Protein AF-R7UPY4-F1 (afdb_monomer_lite)

pLDDT: mean 70.17, std 27.28, range [25.83, 98.38]

Foldseek 3Di:
DDDDDDDDPPPPPPVVVVVVVVPPPDDDDDDDDDDDDDDDDDDDDDDDDDDPPPVVVVPPPDDDPPPVVVVVVVVVVVVVVVVVVPDDDPDDPDPDDAPPVQWDDLDPDTDGNVFWDAAQSAIEGEDTPADPVQWDHLHRYIDGNVFWDAANSAIDGEDDDSVQWDDLHRDIDRNVQWDFAQSAIEGADPDDPVQWDHLHRYIDGVVQWDHDPSDIDGDDDDD

Structure (mmCIF, N/CA/C/O backbone):
data_AF-R7UPY4-F1
#
_entry.id   AF-R7UPY4-F1
#
loop_
_atom_site.group_PDB
_atom_site.id
_atom_site.type_symbol
_atom_site.label_atom_id
_atom_site.label_alt_id
_atom_site.label_comp_id
_atom_site.label_asym_id
_atom_site.label_entity_id
_atom_site.label_seq_id
_atom_site.pdbx_PDB_ins_code
_atom_site.Cartn_x
_atom_site.Cartn_y
_atom_site.Cartn_z
_atom_site.occupancy
_atom_site.B_iso_or_equiv
_atom_site.auth_seq_id
_atom_site.auth_comp_id
_atom_site.auth_asym_id
_atom_site.auth_atom_id
_atom_site.pdbx_PDB_model_num
ATOM 1 N N . MET A 1 1 ? -2.048 45.864 16.738 1.00 41.75 1 MET A N 1
ATOM 2 C CA . MET A 1 1 ? -1.209 44.668 16.488 1.00 41.75 1 MET A CA 1
ATOM 3 C C . MET A 1 1 ? -1.300 43.821 17.747 1.00 41.75 1 MET A C 1
ATOM 5 O O . MET A 1 1 ? -1.126 44.411 18.807 1.00 41.75 1 MET A O 1
ATOM 9 N N . PRO A 1 2 ? -1.686 42.538 17.677 1.00 34.38 2 PRO A N 1
ATOM 10 C CA . PRO A 1 2 ? -1.018 41.520 16.867 1.00 34.38 2 PRO A CA 1
ATOM 11 C C . PRO A 1 2 ? -1.980 40.670 16.010 1.00 34.38 2 PRO A C 1
ATOM 13 O O . PRO A 1 2 ? -3.147 41.009 15.854 1.00 34.38 2 PRO A O 1
ATOM 16 N N . MET A 1 3 ? -1.395 39.653 15.379 1.00 29.92 3 MET A N 1
ATOM 17 C CA . MET A 1 3 ? -1.850 38.873 14.229 1.00 29.92 3 MET A CA 1
ATOM 18 C C . MET A 1 3 ? -2.808 37.729 14.589 1.00 29.92 3 MET A C 1
ATOM 20 O O . MET A 1 3 ? -2.577 37.049 15.588 1.00 29.92 3 MET A O 1
ATOM 24 N N . ASP A 1 4 ? -3.786 37.463 13.718 1.00 31.05 4 ASP A N 1
ATOM 25 C CA . ASP A 1 4 ? -4.642 36.273 13.775 1.00 31.05 4 ASP A CA 1
ATOM 26 C C . ASP A 1 4 ? -4.222 35.228 12.732 1.00 31.05 4 ASP A C 1
ATOM 28 O O . ASP A 1 4 ? -3.876 35.549 11.592 1.00 31.05 4 ASP A O 1
ATOM 32 N N . LYS A 1 5 ? -4.193 33.970 13.177 1.00 33.25 5 LYS A N 1
ATOM 33 C CA . LYS A 1 5 ? -3.676 32.798 12.462 1.00 33.25 5 LYS A CA 1
ATOM 34 C C . LYS A 1 5 ? -4.749 32.221 11.533 1.00 33.25 5 LYS A C 1
ATOM 36 O O . LYS A 1 5 ? -5.890 32.042 11.946 1.00 33.25 5 LYS A O 1
ATOM 41 N N . GLY A 1 6 ? -4.360 31.900 10.299 1.00 29.59 6 GLY A N 1
ATOM 42 C CA . GLY A 1 6 ? -5.206 31.205 9.329 1.00 29.59 6 GLY A CA 1
ATOM 43 C C . GLY A 1 6 ? -5.512 29.766 9.750 1.00 29.59 6 GLY A C 1
ATOM 44 O O . GLY A 1 6 ? -4.639 29.065 10.261 1.00 29.59 6 GLY A O 1
ATOM 45 N N . VAL A 1 7 ? -6.760 29.352 9.530 1.00 33.84 7 VAL A N 1
ATOM 46 C CA . VAL A 1 7 ? -7.229 27.965 9.632 1.00 33.84 7 VAL A CA 1
ATOM 47 C C . VAL A 1 7 ? -7.092 27.335 8.244 1.00 33.84 7 VAL A C 1
ATOM 49 O O . VAL A 1 7 ? -7.560 27.895 7.254 1.00 33.84 7 VAL A O 1
ATOM 52 N N . ASP A 1 8 ? -6.383 26.213 8.189 1.00 30.14 8 ASP A N 1
ATOM 53 C CA . ASP A 1 8 ? -6.041 25.446 6.990 1.00 30.14 8 ASP A CA 1
ATOM 54 C C . ASP A 1 8 ? -7.257 24.617 6.529 1.00 30.14 8 ASP A C 1
ATOM 56 O O . ASP A 1 8 ? -7.859 23.901 7.326 1.00 30.14 8 ASP A O 1
ATOM 60 N N . VAL A 1 9 ? -7.658 24.751 5.260 1.00 35.81 9 VAL A N 1
ATOM 61 C CA . VAL A 1 9 ? -8.918 24.212 4.693 1.00 35.81 9 VAL A CA 1
ATOM 62 C C . VAL A 1 9 ? -8.673 22.963 3.834 1.00 35.81 9 VAL A C 1
ATOM 64 O O . VAL A 1 9 ? -9.383 22.703 2.863 1.00 35.81 9 VAL A O 1
ATOM 67 N N . THR A 1 10 ? -7.626 22.197 4.139 1.00 40.12 10 THR A N 1
ATOM 68 C CA . THR A 1 10 ? -7.154 21.093 3.285 1.00 40.12 10 THR A CA 1
ATOM 69 C C . THR A 1 10 ? -7.641 19.697 3.701 1.00 40.12 10 THR A C 1
ATOM 71 O O . THR A 1 10 ? -7.413 18.742 2.961 1.00 40.12 10 THR A O 1
ATOM 74 N N . GLU A 1 11 ? -8.387 19.557 4.806 1.00 39.59 11 GLU A N 1
ATOM 75 C CA . GLU A 1 11 ? -8.840 18.243 5.309 1.00 39.59 11 GLU A CA 1
ATOM 76 C C . GLU A 1 11 ? -10.248 17.791 4.860 1.00 39.59 11 GLU A C 1
ATOM 78 O O . GLU A 1 11 ? -10.513 16.591 4.845 1.00 39.59 11 GLU A O 1
ATOM 83 N N . GLU A 1 12 ? -11.143 18.676 4.404 1.00 37.25 12 GLU A N 1
ATOM 84 C CA . GLU A 1 12 ? -12.520 18.276 4.022 1.00 37.25 12 GLU A CA 1
ATOM 85 C C . GLU A 1 12 ? -12.690 17.860 2.543 1.00 37.25 12 GLU A C 1
ATOM 87 O O . GLU A 1 12 ? -13.726 17.317 2.155 1.00 37.25 12 GLU A O 1
ATOM 92 N N . LEU A 1 13 ? -11.669 18.047 1.699 1.00 33.25 13 LEU A N 1
ATOM 93 C CA . LEU A 1 13 ? -11.735 17.723 0.263 1.00 33.25 13 LEU A CA 1
ATOM 94 C C . LEU A 1 13 ? -11.326 16.279 -0.082 1.00 33.25 13 LEU A C 1
ATOM 96 O O . LEU A 1 13 ? -11.621 15.808 -1.180 1.00 33.25 13 LEU A O 1
ATOM 100 N N . ILE A 1 14 ? -10.699 15.546 0.845 1.00 38.72 14 ILE A N 1
ATOM 101 C CA . ILE A 1 14 ? -10.192 14.186 0.582 1.00 38.72 14 ILE A CA 1
ATOM 102 C C . ILE A 1 14 ? -11.311 13.129 0.662 1.00 38.72 14 ILE A C 1
ATOM 104 O O . ILE A 1 14 ? -11.254 12.125 -0.044 1.00 38.72 14 ILE A O 1
ATOM 108 N N . GLN A 1 15 ? -12.393 13.370 1.410 1.00 39.50 15 GLN A N 1
ATOM 109 C CA . GLN A 1 15 ? -13.486 12.392 1.555 1.00 39.50 15 GLN A CA 1
ATOM 110 C C . GLN A 1 15 ? -14.434 12.287 0.345 1.00 39.50 15 GLN A C 1
ATOM 112 O O . GLN A 1 15 ? -15.145 11.291 0.216 1.00 39.50 15 GLN A O 1
ATOM 117 N N . TRP A 1 16 ? -14.444 13.259 -0.574 1.00 35.03 16 TRP A N 1
ATOM 118 C CA . TRP A 1 16 ? -15.349 13.236 -1.736 1.00 35.03 16 TRP A CA 1
ATOM 119 C C . TRP A 1 16 ? -14.804 12.464 -2.947 1.00 35.03 16 TRP A C 1
ATOM 121 O O . TRP A 1 16 ? -15.586 12.030 -3.796 1.00 35.03 16 TRP A O 1
ATOM 131 N N . HIS A 1 17 ? -13.491 12.237 -3.029 1.00 38.25 17 HIS A N 1
ATOM 132 C CA . HIS A 1 17 ? -12.896 11.489 -4.143 1.00 38.25 17 HIS A CA 1
ATOM 133 C C . HIS A 1 17 ? -13.159 9.971 -4.063 1.00 38.25 17 HIS A C 1
ATOM 135 O O . HIS A 1 17 ? -13.294 9.324 -5.104 1.00 38.25 17 HIS A O 1
ATOM 141 N N . ASP A 1 18 ? -13.338 9.412 -2.861 1.00 39.91 18 ASP A N 1
ATOM 142 C CA . ASP A 1 18 ? -13.550 7.968 -2.666 1.00 39.91 18 ASP A CA 1
ATOM 143 C C . ASP A 1 18 ? -14.976 7.489 -3.003 1.00 39.91 18 ASP A C 1
ATOM 145 O O . ASP A 1 18 ? -15.170 6.328 -3.371 1.00 39.91 18 ASP A O 1
ATOM 149 N N . LEU A 1 19 ? -15.982 8.373 -2.970 1.00 39.41 19 LEU A N 1
ATOM 150 C CA . LEU A 1 19 ? -17.364 8.019 -3.337 1.00 39.41 19 LEU A CA 1
ATOM 151 C C . LEU A 1 19 ? -17.606 8.008 -4.854 1.00 39.41 19 LEU A C 1
ATOM 153 O O . LEU A 1 19 ? -18.477 7.284 -5.336 1.00 39.41 19 LEU A O 1
ATOM 157 N N . LEU A 1 20 ? -16.824 8.764 -5.630 1.00 39.19 20 LEU A N 1
ATOM 158 C CA . LEU A 1 20 ? -16.955 8.788 -7.090 1.00 39.19 20 LEU A CA 1
ATOM 159 C C . LEU A 1 20 ? -16.230 7.611 -7.760 1.00 39.19 20 LEU A C 1
ATOM 161 O O . LEU A 1 20 ? -16.701 7.113 -8.786 1.00 39.19 20 LEU A O 1
ATOM 165 N N . PHE A 1 21 ? -15.150 7.097 -7.162 1.00 33.81 21 PHE A N 1
ATOM 166 C CA . PHE A 1 21 ? -14.354 6.013 -7.751 1.00 33.81 21 PHE A CA 1
ATOM 167 C C . PHE A 1 21 ? -14.967 4.608 -7.581 1.00 33.81 21 PHE A C 1
ATOM 169 O O . PHE A 1 21 ? -14.657 3.709 -8.360 1.00 33.81 21 PHE A O 1
ATOM 176 N N . GLN A 1 22 ? -15.898 4.411 -6.639 1.00 37.06 22 GLN A N 1
ATOM 177 C CA . GLN A 1 22 ? -16.628 3.139 -6.483 1.00 37.06 22 GLN A CA 1
ATOM 178 C C . GLN A 1 22 ? -17.843 2.989 -7.419 1.00 37.06 22 GLN A C 1
ATOM 180 O O . GLN A 1 22 ? -18.435 1.915 -7.485 1.00 37.06 22 GLN A O 1
ATOM 185 N N . SER A 1 23 ? -18.209 4.027 -8.180 1.00 35.97 23 SER A N 1
ATOM 186 C CA . SER A 1 23 ? -19.368 3.981 -9.088 1.00 35.97 23 SER A CA 1
ATOM 187 C C . SER A 1 23 ? -19.059 3.461 -10.503 1.00 35.97 23 SER A C 1
ATOM 189 O O . SER A 1 23 ? -19.983 3.177 -11.262 1.00 35.97 23 SER A O 1
ATOM 191 N N . GLN A 1 24 ? -17.784 3.285 -10.875 1.00 35.31 24 GLN A N 1
ATOM 192 C CA . GLN A 1 24 ? -17.392 2.936 -12.254 1.00 35.31 24 GLN A CA 1
ATOM 193 C C . GLN A 1 24 ? -17.119 1.441 -12.504 1.00 35.31 24 GLN A C 1
ATOM 195 O O . GLN A 1 24 ? -16.633 1.070 -13.569 1.00 35.31 24 GLN A O 1
ATOM 200 N N . SER A 1 25 ? -17.482 0.554 -11.575 1.00 35.47 25 SER A N 1
ATOM 201 C CA . SER A 1 25 ? -17.349 -0.904 -11.737 1.00 35.47 25 SER A CA 1
ATOM 202 C C . SER A 1 25 ? -18.686 -1.653 -11.856 1.00 35.47 25 SER A C 1
ATOM 204 O O . SER A 1 25 ? -18.749 -2.852 -11.592 1.00 35.47 25 SER A O 1
ATOM 206 N N . MET A 1 26 ? -19.755 -0.996 -12.325 1.00 30.64 26 MET A N 1
ATOM 207 C CA . MET A 1 26 ? -20.980 -1.686 -12.755 1.00 30.64 26 MET A CA 1
ATOM 208 C C . MET A 1 26 ? -21.027 -1.785 -14.283 1.00 30.64 26 MET A C 1
ATOM 210 O O . MET A 1 26 ? -21.373 -0.843 -14.990 1.00 30.64 26 MET A O 1
ATOM 214 N N . GLN A 1 27 ? -20.662 -2.964 -14.788 1.00 33.03 27 GLN A N 1
ATOM 215 C CA . GLN A 1 27 ? -20.889 -3.364 -16.173 1.00 33.03 27 GLN A CA 1
ATOM 216 C C . GLN A 1 27 ? -22.399 -3.373 -16.455 1.00 33.03 27 GLN A C 1
ATOM 218 O O . GLN A 1 27 ? -23.170 -4.066 -15.787 1.00 33.03 27 GLN A O 1
ATOM 223 N N . VAL A 1 28 ? -22.814 -2.597 -17.455 1.00 32.59 28 VAL A N 1
ATOM 224 C CA . VAL A 1 28 ? -24.177 -2.582 -17.990 1.00 32.59 28 VAL A CA 1
ATOM 225 C C . VAL A 1 28 ? -24.430 -3.921 -18.680 1.00 32.59 28 VAL A C 1
ATOM 227 O O . VAL A 1 28 ? -23.934 -4.164 -19.777 1.00 32.59 28 VAL A O 1
ATOM 230 N N . SER A 1 29 ? -25.216 -4.789 -18.043 1.00 31.92 29 SER A N 1
ATOM 231 C CA . SER A 1 29 ? -25.882 -5.890 -18.739 1.00 31.92 29 SER A CA 1
ATOM 232 C C . SER A 1 29 ? -27.353 -5.536 -18.946 1.00 31.92 29 SER A C 1
ATOM 234 O O . SER A 1 29 ? -28.031 -4.996 -18.074 1.00 31.92 29 SER A O 1
ATOM 236 N N . SER A 1 30 ? -27.788 -5.767 -20.178 1.00 34.91 30 SER A N 1
ATOM 237 C CA . SER A 1 30 ? -29.105 -5.489 -20.738 1.00 34.91 30 SER A CA 1
ATOM 238 C C . SER A 1 30 ? -30.266 -5.911 -19.826 1.00 34.91 30 SER A C 1
ATOM 240 O O . SER A 1 30 ? -30.453 -7.095 -19.567 1.00 34.91 30 SER A O 1
ATOM 242 N N . GLY A 1 31 ? -31.102 -4.931 -19.467 1.00 42.56 31 GLY A N 1
ATOM 243 C CA . GLY A 1 31 ? -32.531 -5.093 -19.196 1.00 42.56 31 GLY A CA 1
ATOM 244 C C . GLY A 1 31 ? -32.917 -5.957 -17.995 1.00 42.56 31 GLY A C 1
ATOM 245 O O . GLY A 1 31 ? -33.211 -7.129 -18.169 1.00 42.56 31 GLY A O 1
ATOM 246 N N . ASN A 1 32 ? -33.041 -5.351 -16.807 1.00 34.00 32 ASN A N 1
ATOM 247 C CA . ASN A 1 32 ? -34.097 -5.668 -15.832 1.00 34.00 32 ASN A CA 1
ATOM 248 C C . ASN A 1 32 ? -34.130 -4.637 -14.686 1.00 34.00 32 ASN A C 1
ATOM 250 O O . ASN A 1 32 ? -33.095 -4.197 -14.193 1.00 34.00 32 ASN A O 1
ATOM 254 N N . LYS A 1 33 ? -35.343 -4.228 -14.287 1.00 36.44 33 LYS A N 1
ATOM 255 C CA . LYS A 1 33 ? -35.623 -3.271 -13.199 1.00 36.44 33 LYS A CA 1
ATOM 256 C C . LYS A 1 33 ? -34.985 -3.735 -11.886 1.00 36.44 33 LYS A C 1
ATOM 258 O O . LYS A 1 33 ? -35.321 -4.813 -11.405 1.00 36.44 33 LYS A O 1
ATOM 263 N N . ILE A 1 34 ? -34.167 -2.890 -11.260 1.00 32.44 34 ILE A N 1
ATOM 264 C CA . ILE A 1 34 ? 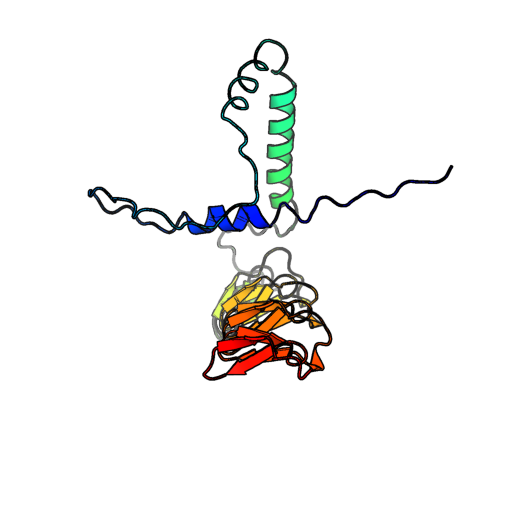-33.684 -3.122 -9.894 1.00 32.44 34 ILE A CA 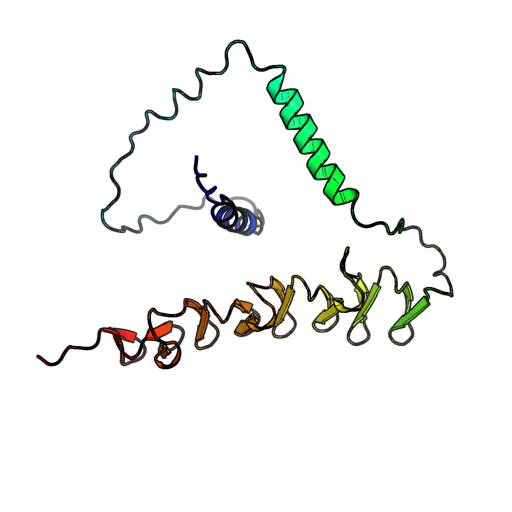1
ATOM 265 C C . ILE A 1 34 ? -34.585 -2.345 -8.929 1.00 32.44 34 ILE A C 1
ATOM 267 O O . ILE A 1 34 ? -34.624 -1.116 -8.934 1.00 32.44 34 ILE A O 1
ATOM 271 N N . GLN A 1 35 ? -35.354 -3.086 -8.132 1.00 30.06 35 GLN A N 1
ATOM 272 C CA . GLN A 1 35 ? -36.042 -2.578 -6.947 1.00 30.06 35 GLN A CA 1
ATOM 273 C C . GLN A 1 35 ? -35.021 -2.307 -5.836 1.00 30.06 35 GLN A C 1
ATOM 275 O O . GLN A 1 35 ? -34.196 -3.163 -5.526 1.00 30.06 35 GLN A O 1
ATOM 280 N N . PHE A 1 36 ? -35.126 -1.145 -5.195 1.00 32.31 36 PHE A N 1
ATOM 281 C CA . PHE A 1 36 ? -34.374 -0.821 -3.984 1.00 32.31 36 PHE A CA 1
ATOM 282 C C . PHE A 1 36 ? -35.049 -1.455 -2.751 1.00 32.31 36 PHE A C 1
ATOM 284 O O . PHE A 1 36 ? -36.260 -1.274 -2.577 1.00 32.31 36 PHE A O 1
ATOM 291 N N . PRO A 1 37 ? -34.323 -2.168 -1.869 1.00 32.34 37 PRO A N 1
ATOM 292 C CA . PRO A 1 37 ? -34.863 -2.562 -0.575 1.00 32.34 37 PRO A CA 1
ATOM 293 C C . PRO A 1 37 ? -34.991 -1.355 0.367 1.00 32.34 37 PRO A C 1
ATOM 295 O O . PRO A 1 37 ? -34.186 -0.425 0.369 1.00 32.34 37 PRO A O 1
ATOM 298 N N . LYS A 1 38 ? -36.067 -1.389 1.155 1.00 34.97 38 LYS A N 1
ATOM 299 C CA . LYS A 1 38 ? -36.520 -0.356 2.087 1.00 34.97 38 LYS A CA 1
ATOM 300 C C . LYS A 1 38 ? -35.597 -0.229 3.308 1.00 34.97 38 LYS A C 1
ATOM 302 O O . LYS A 1 38 ? -35.247 -1.232 3.912 1.00 34.97 38 LYS A O 1
ATOM 307 N N . ALA A 1 39 ? -35.357 1.029 3.684 1.00 30.75 39 ALA A N 1
ATOM 308 C CA . ALA A 1 39 ? -35.139 1.566 5.031 1.00 30.75 39 ALA A CA 1
ATOM 309 C C . ALA A 1 39 ? -34.099 0.882 5.946 1.00 30.75 39 ALA A C 1
ATOM 311 O O . ALA A 1 39 ? -34.375 -0.132 6.579 1.00 30.75 39 ALA A O 1
ATOM 312 N N . PHE A 1 40 ? -32.968 1.566 6.155 1.00 25.83 40 PHE A N 1
ATOM 313 C CA . PHE A 1 40 ? -32.199 1.470 7.396 1.00 25.83 40 PHE A CA 1
ATOM 314 C C . PHE A 1 40 ? -32.454 2.744 8.212 1.00 25.83 40 PHE A C 1
ATOM 316 O O . PHE A 1 40 ? -32.090 3.849 7.812 1.00 25.83 40 PHE A O 1
ATOM 323 N N . THR A 1 41 ? -33.171 2.595 9.321 1.00 27.59 41 THR A N 1
ATOM 324 C CA . THR A 1 41 ? -33.465 3.646 10.300 1.00 27.59 41 THR A CA 1
ATOM 325 C C . THR A 1 41 ? -32.288 3.828 11.254 1.00 27.59 41 THR A C 1
ATOM 327 O O . THR A 1 41 ? -31.951 2.898 11.981 1.00 27.59 41 THR A O 1
ATOM 330 N N . VAL A 1 42 ? -31.729 5.040 11.327 1.00 28.06 42 VAL A N 1
ATOM 331 C CA . VAL A 1 42 ? -30.920 5.505 12.466 1.00 28.06 42 VAL A CA 1
ATOM 332 C C . VAL A 1 42 ? -31.564 6.765 13.041 1.00 28.06 42 VAL A C 1
ATOM 334 O O . VAL A 1 42 ? -31.949 7.689 12.327 1.00 28.06 42 VAL A O 1
ATOM 337 N N . SER A 1 43 ? -31.743 6.733 14.358 1.00 26.11 43 SER A N 1
ATOM 338 C CA . SER A 1 43 ? -32.539 7.653 15.159 1.00 26.11 43 SER A CA 1
ATOM 339 C C . SER A 1 43 ? -31.830 8.985 15.427 1.00 26.11 43 SER A C 1
ATOM 341 O O . SER A 1 43 ? -30.784 9.034 16.064 1.00 26.11 43 SER A O 1
ATOM 343 N N . HIS A 1 44 ? -32.491 10.057 14.981 1.00 27.55 44 HIS A N 1
ATOM 344 C CA . HIS A 1 44 ? -32.631 11.385 15.588 1.00 27.55 44 HIS A CA 1
ATOM 345 C C . HIS A 1 44 ? -31.426 12.020 16.300 1.00 27.55 44 HIS A C 1
ATOM 347 O O . HIS A 1 44 ? -31.347 11.986 17.529 1.00 27.55 44 HIS A O 1
ATOM 353 N N . ARG A 1 45 ? -30.633 12.806 15.551 1.00 31.19 45 ARG A N 1
ATOM 354 C CA . ARG A 1 45 ? -30.235 14.157 16.005 1.00 31.19 45 ARG A CA 1
ATOM 355 C C . ARG A 1 45 ? -29.662 15.092 14.922 1.00 31.19 45 ARG A C 1
ATOM 357 O O . ARG A 1 45 ? -28.669 15.745 15.169 1.00 31.19 45 ARG A O 1
ATOM 364 N N . TYR A 1 46 ? -30.314 15.260 13.771 1.00 28.53 46 TYR A N 1
ATOM 365 C CA . TYR A 1 46 ? -30.156 16.495 12.982 1.00 28.53 46 TYR A CA 1
ATOM 366 C C . TYR A 1 46 ? -31.519 16.924 12.432 1.00 28.53 46 TYR A C 1
ATOM 368 O O . TYR A 1 46 ? -32.275 16.122 11.887 1.00 28.53 46 TYR A O 1
ATOM 376 N N . LYS A 1 47 ? -31.886 18.175 12.722 1.00 30.08 47 LYS A N 1
ATOM 377 C CA . LYS A 1 47 ? -33.169 18.786 12.365 1.00 30.08 47 LYS A CA 1
ATOM 378 C C . LYS A 1 47 ? -33.262 18.963 10.844 1.00 30.08 47 LYS A C 1
ATOM 380 O O . LYS A 1 47 ? -32.276 19.302 10.201 1.00 30.08 47 LYS A O 1
ATOM 385 N N . ARG A 1 48 ? -34.476 18.742 10.328 1.00 30.61 48 ARG A N 1
ATOM 386 C CA . ARG A 1 48 ? -34.983 19.097 8.993 1.00 30.61 48 ARG A CA 1
ATOM 387 C C . ARG A 1 48 ? -34.382 20.410 8.476 1.00 30.61 48 ARG A C 1
ATOM 389 O O . ARG A 1 48 ? -34.500 21.426 9.154 1.00 30.61 48 ARG A O 1
ATOM 396 N N . ILE A 1 49 ? -33.823 20.381 7.271 1.00 31.84 49 ILE A N 1
ATOM 397 C CA . ILE A 1 49 ? -33.759 21.559 6.405 1.00 31.84 49 ILE A CA 1
ATOM 398 C C . ILE A 1 49 ? -34.694 21.243 5.242 1.00 31.84 49 ILE A C 1
ATOM 400 O O . ILE A 1 49 ? -34.461 20.307 4.477 1.00 31.84 49 ILE A O 1
ATOM 404 N N . ASP A 1 50 ? -35.813 21.959 5.226 1.00 31.41 50 ASP A N 1
ATOM 405 C CA . ASP A 1 50 ? -36.888 21.841 4.254 1.00 31.41 50 ASP A CA 1
ATOM 406 C C . ASP A 1 50 ? -36.458 22.392 2.878 1.00 31.41 50 ASP A C 1
ATOM 408 O O . ASP A 1 50 ? -35.511 23.170 2.748 1.00 31.41 50 ASP A O 1
ATOM 412 N N . ALA A 1 51 ? -37.151 21.936 1.835 1.00 34.03 51 ALA A N 1
ATOM 413 C CA . ALA A 1 51 ? -36.827 22.054 0.413 1.00 34.03 51 ALA A CA 1
ATOM 414 C C . ALA A 1 51 ? -36.937 23.473 -0.203 1.00 34.03 51 ALA A C 1
ATOM 416 O O . ALA A 1 51 ? -37.374 23.621 -1.342 1.00 34.03 51 ALA A O 1
ATOM 417 N N . GLU A 1 52 ? -36.503 24.519 0.501 1.00 38.00 52 GLU A N 1
ATOM 418 C CA . GLU A 1 52 ? -36.511 25.909 0.006 1.00 38.00 52 GLU A CA 1
ATOM 419 C C . GLU A 1 52 ? -35.131 26.436 -0.430 1.00 38.00 52 GLU A C 1
ATOM 421 O O . GLU A 1 52 ? -35.019 27.550 -0.935 1.00 38.00 52 GLU A O 1
ATOM 426 N N . MET A 1 53 ? -34.071 25.625 -0.350 1.00 35.88 53 MET A N 1
ATOM 427 C CA . MET A 1 53 ? -32.721 26.011 -0.801 1.00 35.88 53 MET A CA 1
ATOM 428 C C . MET A 1 53 ? -32.407 25.652 -2.266 1.00 35.88 53 MET A C 1
ATOM 430 O O . MET A 1 53 ? -31.249 25.684 -2.668 1.00 35.88 53 MET A O 1
ATOM 434 N N . ILE A 1 54 ? -33.421 25.313 -3.072 1.00 40.78 54 ILE A N 1
ATOM 435 C CA . ILE A 1 54 ? -33.254 24.972 -4.501 1.00 40.78 54 ILE A CA 1
ATOM 436 C C . ILE A 1 54 ? -33.823 26.064 -5.431 1.00 40.78 54 ILE A C 1
ATOM 438 O O . ILE A 1 54 ? -33.415 26.148 -6.586 1.00 40.78 54 ILE A O 1
ATOM 442 N N . SER A 1 55 ? -34.683 26.978 -4.956 1.00 35.66 55 SER A N 1
ATOM 443 C CA . SER A 1 55 ? -35.202 28.061 -5.816 1.00 35.66 55 SER A CA 1
ATOM 444 C C . SER A 1 55 ? -34.333 29.327 -5.823 1.00 35.66 55 SER A C 1
ATOM 446 O O . SER A 1 55 ? -34.299 30.027 -6.833 1.00 35.66 55 SER A O 1
ATOM 448 N N . ASN A 1 56 ? -33.549 29.596 -4.771 1.00 38.41 56 ASN A N 1
ATOM 449 C CA . ASN A 1 56 ? -32.689 30.790 -4.719 1.00 38.41 56 ASN A CA 1
ATOM 450 C C . ASN A 1 56 ? -31.347 30.644 -5.458 1.00 38.41 56 ASN A C 1
ATOM 452 O O . ASN A 1 56 ? -30.674 31.642 -5.701 1.00 38.41 56 ASN A O 1
ATOM 456 N N . SER A 1 57 ? -30.989 29.436 -5.898 1.00 35.25 57 SER A N 1
ATOM 457 C CA . SER A 1 57 ? -29.839 29.203 -6.787 1.00 35.25 57 SER A CA 1
ATOM 458 C C . SER A 1 57 ? -30.170 29.447 -8.267 1.00 35.25 57 SER A C 1
ATOM 460 O O . SER A 1 57 ? -29.259 29.587 -9.078 1.00 35.25 57 SER A O 1
ATOM 462 N N . ILE A 1 58 ? -31.459 29.517 -8.631 1.00 43.56 58 ILE A N 1
ATOM 463 C CA . ILE A 1 58 ? -31.912 29.684 -10.026 1.00 43.56 58 ILE A CA 1
ATOM 464 C C . ILE A 1 58 ? -32.123 31.172 -10.381 1.00 43.56 58 ILE A C 1
ATOM 466 O O . ILE A 1 58 ? -32.143 31.536 -11.553 1.00 43.56 58 ILE A O 1
ATOM 470 N N . SER A 1 59 ? -32.162 32.071 -9.394 1.00 35.56 59 SER A N 1
ATOM 471 C CA . SER A 1 59 ? -32.406 33.509 -9.614 1.00 35.56 59 SER A CA 1
ATOM 472 C C . SER A 1 59 ? -31.136 34.355 -9.780 1.00 35.56 59 SER A C 1
ATOM 474 O O . SER A 1 59 ? -31.219 35.479 -10.266 1.00 35.56 59 SER A O 1
ATOM 476 N N . TYR A 1 60 ? -29.952 33.831 -9.436 1.00 35.22 60 TYR A N 1
ATOM 477 C CA . TYR A 1 60 ? -28.666 34.535 -9.609 1.00 35.22 60 TYR A CA 1
ATOM 478 C C . TYR A 1 60 ? -28.001 34.224 -10.963 1.00 35.22 60 TYR A C 1
ATOM 480 O O . TYR A 1 60 ? -26.783 34.186 -11.113 1.00 35.22 60 TYR A O 1
ATOM 488 N N . THR A 1 61 ? -28.812 33.963 -11.986 1.00 38.47 61 THR A N 1
ATOM 489 C CA . THR A 1 61 ? -28.378 33.931 -13.388 1.00 38.47 61 THR A CA 1
ATOM 490 C C . THR A 1 61 ? -29.274 34.841 -14.211 1.00 38.47 61 THR A C 1
ATOM 492 O O . THR A 1 61 ? -30.006 34.419 -15.100 1.00 38.47 61 THR A O 1
ATOM 495 N N . ARG A 1 62 ? -29.194 36.146 -13.950 1.00 45.19 62 ARG A N 1
ATOM 496 C CA . ARG A 1 62 ? -29.560 37.122 -14.973 1.00 45.19 62 ARG A CA 1
ATOM 497 C C . ARG A 1 62 ? -28.702 38.372 -14.834 1.00 45.19 62 ARG A C 1
ATOM 499 O O . ARG A 1 62 ? -28.833 39.104 -13.869 1.00 45.19 62 ARG A O 1
ATOM 506 N N . GLN A 1 63 ? -27.849 38.559 -15.844 1.00 42.12 63 GLN A N 1
ATOM 507 C CA . GLN A 1 63 ? -27.034 39.748 -16.121 1.00 42.12 63 GLN A CA 1
ATOM 508 C C . GLN A 1 63 ? -25.917 40.048 -15.116 1.00 42.12 63 GLN A C 1
ATOM 510 O O . GLN A 1 63 ? -26.071 40.947 -14.313 1.00 42.12 63 GLN A O 1
ATOM 515 N N . GLU A 1 64 ? -24.799 39.309 -15.213 1.00 48.12 64 GLU A N 1
ATOM 516 C CA . GLU A 1 64 ? -23.403 39.799 -15.055 1.00 48.12 64 GLU A CA 1
ATOM 517 C C . GLU A 1 64 ? -22.415 38.621 -14.893 1.00 48.12 64 GLU A C 1
ATOM 519 O O . GLU A 1 64 ? -21.717 38.516 -13.899 1.00 48.12 64 GLU A O 1
ATOM 524 N N . ASN A 1 65 ? -22.359 37.655 -15.825 1.00 48.66 65 ASN A N 1
ATOM 525 C CA . ASN A 1 65 ? -21.513 36.458 -15.626 1.00 48.66 65 ASN A CA 1
ATOM 526 C C . ASN A 1 65 ? -20.895 35.871 -16.911 1.00 48.66 65 ASN A C 1
ATOM 528 O O . ASN A 1 65 ? -20.634 34.677 -16.983 1.00 48.66 65 ASN A O 1
ATOM 532 N N . MET A 1 66 ? -20.613 36.688 -17.931 1.00 50.34 66 MET A N 1
ATOM 533 C CA . MET A 1 66 ? -19.837 36.220 -19.098 1.00 50.34 66 MET A CA 1
ATOM 534 C C . MET A 1 66 ? -18.313 36.326 -18.909 1.00 50.34 66 MET A C 1
ATOM 536 O O . MET A 1 66 ? -17.583 35.609 -19.582 1.00 50.34 66 MET A O 1
ATOM 540 N N . SER A 1 67 ? -17.824 37.157 -17.980 1.00 51.69 67 SER A N 1
ATOM 541 C CA . SER A 1 67 ? -16.379 37.419 -17.805 1.00 51.69 67 SER A CA 1
ATOM 542 C C . SER A 1 67 ? -15.713 36.545 -16.732 1.00 51.69 67 SER A C 1
ATOM 544 O O . SER A 1 67 ? -14.517 36.255 -16.795 1.00 51.69 67 SER A O 1
ATOM 546 N N . ILE A 1 68 ? -16.481 36.103 -15.733 1.00 54.06 68 ILE A N 1
ATOM 547 C CA . ILE A 1 68 ? -15.972 35.289 -14.617 1.00 54.06 68 ILE A CA 1
ATOM 548 C C . ILE A 1 68 ? -15.868 33.815 -15.040 1.00 54.06 68 ILE A C 1
ATOM 550 O O . ILE A 1 68 ? -14.870 33.157 -14.753 1.00 54.06 68 ILE A O 1
ATOM 554 N N . ILE A 1 69 ? -16.836 33.318 -15.817 1.00 54.75 69 ILE A N 1
ATOM 555 C CA . ILE A 1 69 ? -16.861 31.929 -16.303 1.00 54.75 69 ILE A CA 1
ATOM 556 C C . ILE A 1 69 ? -15.698 31.653 -17.273 1.00 54.75 69 ILE A C 1
ATOM 558 O O . ILE A 1 69 ? -15.056 30.608 -17.176 1.00 54.75 69 ILE A O 1
ATOM 562 N N . THR A 1 70 ? -15.344 32.603 -18.148 1.00 52.25 70 THR A N 1
ATOM 563 C CA . THR A 1 70 ? -14.173 32.474 -19.038 1.00 52.25 70 THR A CA 1
ATOM 564 C C . THR A 1 70 ? -12.850 32.474 -18.272 1.00 52.25 70 THR A C 1
ATOM 566 O O . THR A 1 70 ? -11.906 31.805 -18.683 1.00 52.25 70 THR A O 1
ATOM 569 N N . SER A 1 71 ? -12.788 33.171 -17.135 1.00 54.94 71 SER A N 1
ATOM 570 C CA . SER A 1 71 ? -11.596 33.249 -16.281 1.00 54.94 71 SER A CA 1
ATOM 571 C C . SER A 1 71 ? -11.389 31.967 -15.467 1.00 54.94 71 SER A C 1
ATOM 573 O O . SER A 1 71 ? -10.272 31.467 -15.373 1.00 54.94 71 SER A O 1
ATOM 575 N N . ILE A 1 72 ? -12.468 31.375 -14.942 1.00 57.66 72 ILE A N 1
ATOM 576 C CA . ILE A 1 72 ? -12.417 30.101 -14.205 1.00 57.66 72 ILE A CA 1
ATOM 577 C C . ILE A 1 72 ? -12.084 28.936 -15.148 1.00 57.66 72 ILE A C 1
ATOM 579 O O . ILE A 1 72 ? -11.268 28.083 -14.801 1.00 57.66 72 ILE A O 1
ATOM 583 N N . LEU A 1 73 ? -12.635 28.925 -16.369 1.00 52.78 73 LEU A N 1
ATOM 584 C CA . LEU A 1 73 ? -12.268 27.937 -17.390 1.00 52.78 73 LEU A CA 1
ATOM 585 C C . LEU A 1 73 ? -10.808 28.098 -17.846 1.00 52.78 73 LEU A C 1
ATOM 587 O O . LEU A 1 73 ? -10.126 27.095 -18.033 1.00 52.78 73 LEU A O 1
ATOM 591 N N . ALA A 1 74 ? -10.288 29.327 -17.950 1.00 50.62 74 ALA A N 1
ATOM 592 C CA . ALA A 1 74 ? -8.877 29.570 -18.265 1.00 50.62 74 ALA A CA 1
ATOM 593 C C . ALA A 1 74 ? -7.925 29.085 -17.154 1.00 50.62 74 ALA A C 1
ATOM 595 O O . ALA A 1 74 ? -6.874 28.518 -17.452 1.00 50.62 74 ALA A O 1
ATOM 596 N N . ILE A 1 75 ? -8.305 29.236 -15.880 1.00 54.78 75 ILE A N 1
ATOM 597 C CA . ILE A 1 75 ? -7.539 28.706 -14.740 1.00 54.78 75 ILE A CA 1
ATOM 598 C C . ILE A 1 75 ? -7.625 27.172 -14.694 1.00 54.78 75 ILE A C 1
ATOM 600 O O . ILE A 1 75 ? -6.608 26.518 -14.486 1.00 54.78 75 ILE A O 1
ATOM 604 N N . GLY A 1 76 ? -8.789 26.575 -14.971 1.00 49.78 76 GLY A N 1
ATOM 605 C CA . GLY A 1 76 ? -8.945 25.115 -15.063 1.00 49.78 76 GLY A CA 1
ATOM 606 C C . GLY A 1 76 ? -8.116 24.479 -16.188 1.00 49.78 76 GLY A C 1
ATOM 607 O O . GLY A 1 76 ? -7.548 23.403 -16.009 1.00 49.78 76 GLY A O 1
ATOM 608 N N . VAL A 1 77 ? -7.970 25.177 -17.320 1.00 48.53 77 VAL A N 1
ATOM 609 C CA . VAL A 1 77 ? -7.084 24.774 -18.427 1.00 48.53 77 VAL A CA 1
ATOM 610 C C . VAL A 1 77 ? -5.601 24.943 -18.059 1.00 48.53 77 VAL A C 1
ATOM 612 O O . VAL A 1 77 ? -4.782 24.118 -18.458 1.00 48.53 77 VAL A O 1
ATOM 615 N N . LEU A 1 78 ? -5.245 25.947 -17.248 1.00 42.53 78 LEU A N 1
ATOM 616 C CA . LEU A 1 78 ? -3.885 26.119 -16.723 1.00 42.53 78 LEU A CA 1
ATOM 617 C C . LEU A 1 78 ? -3.507 25.035 -15.703 1.00 42.53 78 LEU A C 1
ATOM 619 O O . LEU A 1 78 ? -2.385 24.541 -15.767 1.00 42.53 78 LEU A O 1
ATOM 623 N N . VAL A 1 79 ? -4.425 24.619 -14.820 1.00 48.50 79 VAL A N 1
ATOM 624 C CA . VAL A 1 79 ? -4.172 23.561 -13.818 1.00 48.50 79 VAL A CA 1
ATOM 625 C C . VAL A 1 79 ? -3.943 22.196 -14.488 1.00 48.50 79 VAL A C 1
ATOM 627 O O . VAL A 1 79 ? -2.983 21.506 -14.158 1.00 48.50 79 VAL A O 1
ATOM 630 N N . ALA A 1 80 ? -4.719 21.846 -15.520 1.00 43.25 80 ALA A N 1
ATOM 631 C CA . ALA A 1 80 ? -4.478 20.626 -16.302 1.00 43.25 80 ALA A CA 1
ATOM 632 C C . ALA A 1 80 ? -3.176 20.678 -17.140 1.00 43.25 80 ALA A C 1
ATOM 634 O O . ALA A 1 80 ? -2.572 19.642 -17.435 1.00 43.25 80 ALA A O 1
ATOM 635 N N . ALA A 1 81 ? -2.720 21.879 -17.516 1.00 43.41 81 ALA A N 1
ATOM 636 C CA . ALA A 1 81 ? -1.469 22.073 -18.246 1.00 43.41 81 ALA A CA 1
ATOM 637 C C . ALA A 1 81 ? -0.224 22.010 -17.340 1.00 43.41 81 ALA A C 1
ATOM 639 O O . ALA A 1 81 ? 0.817 21.533 -17.794 1.00 43.41 81 ALA A O 1
ATOM 640 N N . VAL A 1 82 ? -0.305 22.431 -16.070 1.00 45.19 82 VAL A N 1
ATOM 641 C CA . VAL A 1 82 ? 0.848 22.370 -15.146 1.00 45.19 82 VAL A CA 1
ATOM 642 C C . VAL A 1 82 ? 1.155 20.956 -14.651 1.00 45.19 82 VAL A C 1
ATOM 644 O O . VAL A 1 82 ? 2.333 20.635 -14.503 1.00 45.19 82 VAL A O 1
ATOM 647 N N . ASP A 1 83 ? 0.163 20.067 -14.545 1.00 45.22 83 ASP A N 1
ATOM 648 C CA . ASP A 1 83 ? 0.416 18.641 -14.257 1.00 45.22 83 ASP A CA 1
ATOM 649 C C . ASP A 1 83 ? 1.094 17.909 -15.431 1.00 45.22 83 ASP A C 1
ATOM 651 O O . ASP A 1 83 ? 1.773 16.898 -15.248 1.00 45.22 83 ASP A O 1
ATOM 655 N N . SER A 1 84 ? 0.964 18.446 -16.648 1.00 47.72 84 SER A N 1
ATOM 656 C CA . SER A 1 84 ? 1.646 17.936 -17.846 1.00 47.72 84 SER A CA 1
ATOM 657 C C . SER A 1 84 ? 3.033 18.561 -18.068 1.00 47.72 84 SER A C 1
ATOM 659 O O . SER A 1 84 ? 3.822 18.024 -18.846 1.00 47.72 84 SER A O 1
ATOM 661 N N . ALA A 1 85 ? 3.347 19.678 -17.400 1.00 49.97 85 ALA A N 1
ATOM 662 C CA . ALA A 1 85 ? 4.579 20.447 -17.602 1.00 49.97 85 ALA A CA 1
ATOM 663 C C . ALA A 1 85 ? 5.685 20.145 -16.577 1.00 49.97 85 ALA A C 1
ATOM 665 O O . ALA A 1 85 ? 6.849 20.472 -16.811 1.00 49.97 85 ALA A O 1
ATOM 666 N N . VAL A 1 86 ? 5.369 19.497 -15.455 1.00 57.03 86 VAL A N 1
ATOM 667 C CA . VAL A 1 86 ? 6.355 19.181 -14.416 1.00 57.03 86 VAL A CA 1
ATOM 668 C C . VAL A 1 86 ? 6.653 17.694 -14.447 1.00 57.03 86 VAL A C 1
ATOM 670 O O . VAL A 1 86 ? 6.034 16.907 -13.748 1.00 57.03 86 VAL A O 1
ATOM 673 N N . CYS A 1 87 ? 7.574 17.334 -15.340 1.00 52.47 87 CYS A N 1
ATOM 674 C CA . CYS A 1 87 ? 8.637 16.341 -15.164 1.00 52.47 87 CYS A CA 1
ATOM 675 C C . CYS A 1 87 ? 9.287 16.131 -16.525 1.00 52.47 87 CYS A C 1
ATOM 677 O O . CYS A 1 87 ? 8.923 15.223 -17.272 1.00 52.47 87 CYS A O 1
ATOM 679 N N . SER A 1 88 ? 10.238 17.004 -16.861 1.00 48.16 88 SER A N 1
ATOM 680 C CA . SER A 1 88 ? 11.035 16.903 -18.082 1.00 48.16 88 SER A CA 1
ATOM 681 C C . SER A 1 88 ? 11.795 15.580 -18.134 1.00 48.16 88 SER A C 1
ATOM 683 O O . SER A 1 88 ? 12.949 15.478 -17.733 1.00 48.16 88 SER A O 1
ATOM 685 N N . SER A 1 89 ? 11.162 14.574 -18.721 1.00 54.53 89 SER A N 1
ATOM 686 C CA . SER A 1 89 ? 11.842 13.723 -19.678 1.00 54.53 89 SER A CA 1
ATOM 687 C C . SER A 1 89 ? 11.077 13.878 -20.984 1.00 54.53 89 SER A C 1
ATOM 689 O O . SER A 1 89 ? 9.912 13.502 -21.094 1.00 54.53 89 SER A O 1
ATOM 691 N N . ASN A 1 90 ? 11.722 14.491 -21.974 1.00 49.75 90 ASN A N 1
ATOM 692 C CA . ASN A 1 90 ? 11.289 14.410 -23.362 1.00 49.75 90 ASN A CA 1
ATOM 693 C C . ASN A 1 90 ? 11.454 12.951 -23.813 1.00 49.75 90 ASN A C 1
ATOM 695 O O . ASN A 1 90 ? 12.420 12.603 -24.485 1.00 49.75 90 ASN A O 1
ATOM 699 N N . GLY A 1 91 ? 10.550 12.082 -23.372 1.00 50.91 91 GLY A N 1
ATOM 700 C CA . GLY A 1 91 ? 10.454 10.690 -23.778 1.00 50.91 91 GLY A CA 1
ATOM 701 C C . GLY A 1 91 ? 9.230 10.525 -24.659 1.00 50.91 91 GLY A C 1
ATOM 702 O O . GLY A 1 91 ? 8.239 9.932 -24.242 1.00 50.91 91 GLY A O 1
ATOM 703 N N . SER A 1 92 ? 9.256 11.103 -25.861 1.00 49.53 92 SER A N 1
ATOM 704 C CA . SER A 1 92 ? 8.278 10.748 -26.883 1.00 49.53 92 SER A CA 1
ATOM 705 C C . SER A 1 92 ? 8.425 9.257 -27.180 1.00 49.53 92 SER A C 1
ATOM 707 O O . SER A 1 92 ? 9.513 8.785 -27.514 1.00 49.53 92 SER A O 1
ATOM 709 N N . ALA A 1 93 ? 7.329 8.512 -27.029 1.00 49.81 93 ALA A N 1
ATOM 710 C CA . ALA A 1 93 ? 7.217 7.107 -27.401 1.00 49.81 93 ALA A CA 1
ATOM 711 C C . ALA A 1 93 ? 7.297 6.960 -28.932 1.00 49.81 93 ALA A C 1
ATOM 713 O O . ALA A 1 93 ? 6.319 6.700 -29.621 1.00 49.81 93 ALA A O 1
ATOM 714 N N . SER A 1 94 ? 8.488 7.181 -29.470 1.00 47.56 94 SER A N 1
ATOM 715 C CA . SER A 1 94 ? 8.945 6.659 -30.748 1.00 47.56 94 SER A CA 1
ATOM 716 C C . SER A 1 94 ? 9.889 5.513 -30.413 1.00 47.56 94 SER A C 1
ATOM 718 O O . SER A 1 94 ? 10.730 5.693 -29.533 1.00 47.56 94 SER A O 1
ATOM 720 N N . VAL A 1 95 ? 9.760 4.363 -31.079 1.00 54.19 95 VAL A N 1
ATOM 721 C CA . VAL A 1 95 ? 10.711 3.244 -30.973 1.00 54.19 95 VAL A CA 1
ATOM 722 C C . VAL A 1 95 ? 12.059 3.724 -31.518 1.00 54.19 95 VAL A C 1
ATOM 724 O O . VAL A 1 95 ? 12.383 3.545 -32.686 1.00 54.19 95 VAL A O 1
ATOM 727 N N . LYS A 1 96 ? 12.804 4.448 -30.688 1.00 63.34 96 LYS A N 1
ATOM 728 C CA . LYS A 1 96 ? 14.192 4.815 -30.918 1.00 63.34 96 LYS A CA 1
ATOM 729 C C . LYS A 1 96 ? 15.034 3.753 -30.242 1.00 63.34 96 LYS A C 1
ATOM 731 O O . LYS A 1 96 ? 14.709 3.287 -29.152 1.00 63.34 96 LYS A O 1
ATOM 736 N N . GLU A 1 97 ? 16.098 3.362 -30.921 1.00 80.25 97 GLU A N 1
ATOM 737 C CA . GLU A 1 97 ? 17.144 2.532 -30.350 1.00 80.25 97 GLU A CA 1
ATOM 738 C C . GLU A 1 97 ? 17.557 3.114 -28.985 1.00 80.25 97 GLU A C 1
ATOM 740 O O . GLU A 1 97 ? 17.799 4.317 -28.870 1.00 80.25 97 GLU A O 1
ATOM 745 N N . ILE A 1 98 ? 17.547 2.289 -27.932 1.00 86.19 98 ILE A N 1
ATOM 746 C CA . ILE A 1 98 ? 17.846 2.743 -26.564 1.00 86.19 98 ILE A CA 1
ATOM 747 C C . ILE A 1 98 ? 19.265 3.312 -26.564 1.00 86.19 98 ILE A C 1
ATOM 749 O O . ILE A 1 98 ? 20.182 2.592 -26.945 1.00 86.19 98 ILE A O 1
ATOM 753 N N . ASP A 1 99 ? 19.474 4.552 -26.125 1.00 91.38 99 ASP A N 1
ATOM 754 C CA . ASP A 1 99 ? 20.818 5.129 -25.997 1.00 91.38 99 ASP A CA 1
ATOM 755 C C . ASP A 1 99 ? 21.707 4.211 -25.137 1.00 91.38 99 ASP A C 1
ATOM 757 O O . ASP A 1 99 ? 21.338 3.835 -24.021 1.00 91.38 99 ASP A O 1
ATOM 761 N N . SER A 1 100 ? 22.888 3.847 -25.644 1.00 89.19 100 SER A N 1
ATOM 762 C CA . SER A 1 100 ? 23.851 2.985 -24.952 1.00 89.19 100 SER A CA 1
ATOM 763 C C . SER A 1 100 ? 24.211 3.492 -23.550 1.00 89.19 100 SER A C 1
ATOM 765 O O . SER A 1 100 ? 24.465 2.673 -22.670 1.00 89.19 100 SER A O 1
ATOM 767 N N . ALA A 1 101 ? 24.178 4.809 -23.308 1.00 92.25 101 ALA A N 1
ATOM 768 C CA . ALA A 1 101 ? 24.417 5.384 -21.980 1.00 92.25 101 ALA A CA 1
ATOM 769 C C . ALA A 1 101 ? 23.254 5.151 -20.991 1.00 92.25 101 ALA A C 1
ATOM 771 O O . ALA A 1 101 ? 23.446 5.142 -19.771 1.00 92.25 101 ALA A O 1
ATOM 772 N N . LYS A 1 102 ? 22.037 4.952 -21.506 1.00 91.69 102 LYS A N 1
ATOM 773 C CA . LYS A 1 102 ? 20.805 4.733 -20.728 1.00 91.69 102 LYS A CA 1
ATOM 774 C C . LYS A 1 102 ? 20.401 3.269 -20.644 1.00 91.69 102 LYS A C 1
ATOM 776 O O . LYS A 1 102 ? 19.619 2.893 -19.768 1.00 91.69 102 LYS A O 1
ATOM 781 N N . ARG A 1 103 ? 20.947 2.440 -21.531 1.00 94.56 103 ARG A N 1
ATOM 782 C CA . ARG A 1 103 ? 20.635 1.021 -21.631 1.00 94.56 103 ARG A CA 1
ATOM 783 C C . ARG A 1 103 ? 21.021 0.275 -20.355 1.00 94.56 103 ARG A C 1
ATOM 785 O O . ARG A 1 103 ? 22.171 0.285 -19.913 1.00 94.56 103 ARG A O 1
ATOM 792 N N . LYS A 1 104 ? 20.041 -0.410 -19.782 1.00 95.06 104 LYS A N 1
ATOM 793 C CA . LYS A 1 104 ? 20.190 -1.407 -18.720 1.00 95.06 104 LYS A CA 1
ATOM 794 C C . LYS A 1 104 ? 19.525 -2.702 -19.163 1.00 95.06 104 LYS A C 1
ATOM 796 O O . LYS A 1 104 ? 18.886 -2.740 -20.209 1.00 95.06 104 LYS A O 1
ATOM 801 N N . TYR A 1 105 ? 19.715 -3.759 -18.386 1.00 95.50 105 TYR A N 1
ATOM 802 C CA . TYR A 1 105 ? 19.186 -5.078 -18.703 1.00 95.50 105 TYR A CA 1
ATOM 803 C C . TYR A 1 105 ? 18.416 -5.642 -17.518 1.00 95.50 105 TYR A C 1
ATOM 805 O O . TYR A 1 105 ? 18.834 -5.501 -16.369 1.00 95.50 105 TYR A O 1
ATOM 813 N N . CYS A 1 106 ? 17.280 -6.258 -17.818 1.00 96.25 106 CYS A N 1
ATOM 814 C CA . CYS A 1 106 ? 16.467 -7.021 -16.889 1.00 96.25 106 CYS A CA 1
ATOM 815 C C . CYS A 1 106 ? 16.449 -8.466 -17.391 1.00 96.25 106 CYS A C 1
ATOM 817 O O . CYS A 1 106 ? 15.708 -8.799 -18.316 1.00 96.25 106 CYS A O 1
ATOM 819 N N . GLY A 1 107 ? 17.358 -9.292 -16.871 1.00 93.88 107 GLY A N 1
ATOM 820 C CA . GLY A 1 107 ? 17.701 -10.553 -17.530 1.00 93.88 107 GLY A CA 1
ATOM 821 C C . GLY A 1 107 ? 18.291 -10.285 -18.917 1.00 93.88 107 GLY A C 1
ATOM 822 O O . GLY A 1 107 ? 19.251 -9.528 -19.042 1.00 93.88 107 GLY A O 1
ATOM 823 N N . GLU A 1 108 ? 17.688 -10.861 -19.954 1.00 94.31 108 GLU A N 1
ATOM 824 C CA . GLU A 1 108 ? 18.113 -10.696 -21.354 1.00 94.31 108 GLU A CA 1
ATOM 825 C C . GLU A 1 108 ? 17.451 -9.492 -22.052 1.00 94.31 108 GLU A C 1
ATOM 827 O O . GLU A 1 108 ? 17.781 -9.163 -23.190 1.00 94.31 108 GLU A O 1
ATOM 832 N N . VAL A 1 109 ? 16.527 -8.799 -21.377 1.00 93.94 109 VAL A N 1
ATOM 833 C CA . VAL A 1 109 ? 15.760 -7.694 -21.966 1.00 93.94 109 VAL A CA 1
ATOM 834 C C . VAL A 1 109 ? 16.455 -6.361 -21.706 1.00 93.94 109 VAL A C 1
ATOM 836 O O . VAL A 1 109 ? 16.565 -5.923 -20.559 1.00 93.94 109 VAL A O 1
ATOM 839 N N . ALA A 1 110 ? 16.892 -5.688 -22.772 1.00 94.94 110 ALA A N 1
ATOM 840 C CA . ALA A 1 110 ? 17.373 -4.311 -22.703 1.00 94.94 110 ALA A CA 1
ATOM 841 C C . ALA A 1 110 ? 16.218 -3.334 -22.413 1.00 94.94 110 ALA A C 1
ATOM 843 O O . ALA A 1 110 ? 15.153 -3.431 -23.020 1.00 94.94 110 ALA A O 1
ATOM 844 N N . TYR A 1 111 ? 16.440 -2.357 -21.535 1.00 92.88 111 TYR A N 1
ATOM 845 C CA . TYR A 1 111 ? 15.490 -1.282 -21.242 1.00 92.88 111 TYR A CA 1
ATOM 846 C C . TYR A 1 111 ? 16.202 0.060 -21.021 1.00 92.88 111 TYR A C 1
ATOM 848 O O . TYR A 1 111 ? 17.393 0.107 -20.703 1.00 92.88 111 TYR A O 1
ATOM 856 N N . ASP A 1 112 ? 15.472 1.162 -21.195 1.00 92.31 112 ASP A N 1
ATOM 857 C CA . ASP A 1 112 ? 15.953 2.514 -20.893 1.00 92.31 112 ASP A CA 1
ATOM 858 C C . ASP A 1 112 ? 15.710 2.838 -19.408 1.00 92.31 112 ASP A C 1
ATOM 860 O O . ASP A 1 112 ? 14.566 2.882 -18.945 1.00 92.31 112 ASP A O 1
ATOM 864 N N . LYS A 1 113 ? 16.791 3.068 -18.653 1.00 90.00 113 LYS A N 1
ATOM 865 C CA . LYS A 1 113 ? 16.743 3.344 -17.205 1.00 90.00 113 LYS A CA 1
ATOM 866 C C . LYS A 1 113 ? 16.031 4.648 -16.827 1.00 90.00 113 LYS A C 1
ATOM 868 O O . LYS A 1 113 ? 15.688 4.848 -15.661 1.00 90.00 113 LYS A O 1
ATOM 873 N N . ASP A 1 114 ? 15.851 5.561 -17.778 1.00 87.12 114 ASP A N 1
ATOM 874 C CA . ASP A 1 114 ? 15.224 6.854 -17.520 1.00 87.12 114 ASP A CA 1
ATOM 875 C C . ASP A 1 114 ? 13.689 6.746 -17.537 1.00 87.12 114 ASP A C 1
ATOM 877 O O . ASP A 1 114 ? 13.016 7.578 -16.933 1.00 87.12 114 ASP A O 1
ATOM 881 N N . ILE A 1 115 ? 13.125 5.704 -18.164 1.00 88.12 115 ILE A N 1
ATOM 882 C CA . ILE A 1 115 ? 11.667 5.502 -18.282 1.00 88.12 115 ILE A CA 1
ATOM 883 C C . ILE A 1 115 ? 11.180 4.141 -17.773 1.00 88.12 115 ILE A C 1
ATOM 885 O O . ILE A 1 115 ? 9.974 3.901 -17.692 1.00 88.12 115 ILE A O 1
ATOM 889 N N . SER A 1 116 ? 12.081 3.223 -17.434 1.00 92.25 116 SER A N 1
ATOM 890 C CA . SER A 1 116 ? 11.738 1.881 -16.960 1.00 92.25 116 SER A CA 1
ATOM 891 C C . SER A 1 116 ? 12.660 1.419 -15.832 1.00 92.25 116 SER A C 1
ATOM 893 O O . SER A 1 116 ? 13.762 1.934 -15.649 1.00 92.25 116 SER A O 1
ATOM 895 N N . VAL A 1 117 ? 12.190 0.441 -15.063 1.00 92.81 117 VAL A N 1
ATOM 896 C CA . VAL A 1 117 ? 12.884 -0.184 -13.934 1.00 92.81 117 VAL A CA 1
ATOM 897 C C . VAL A 1 117 ? 12.721 -1.701 -14.014 1.00 92.81 117 VAL A C 1
ATOM 899 O O . VAL A 1 117 ? 11.674 -2.197 -14.420 1.00 92.81 117 VAL A O 1
ATOM 902 N N . CYS A 1 118 ? 13.754 -2.451 -13.636 1.00 95.06 118 CYS A N 1
ATOM 903 C CA . CYS A 1 118 ? 13.677 -3.905 -13.532 1.00 95.06 118 CYS A CA 1
ATOM 904 C C . CYS A 1 118 ? 13.236 -4.306 -12.122 1.00 95.06 118 CYS A C 1
ATOM 906 O O . CYS A 1 118 ? 13.927 -3.999 -11.150 1.00 95.06 118 CYS A O 1
ATOM 908 N N . CYS A 1 119 ? 12.121 -5.021 -12.015 1.00 96.00 119 CYS A N 1
ATOM 909 C CA . CYS A 1 119 ? 11.588 -5.533 -10.760 1.00 96.00 119 CYS A CA 1
ATOM 910 C C . CYS A 1 119 ? 11.349 -7.037 -10.887 1.00 96.00 119 CYS A C 1
ATOM 912 O O . CYS A 1 119 ? 10.572 -7.480 -11.728 1.00 96.00 119 CYS A O 1
ATOM 914 N N . ASN A 1 120 ? 12.033 -7.834 -10.062 1.00 94.88 120 ASN A N 1
ATOM 915 C CA . ASN A 1 120 ? 11.923 -9.298 -10.049 1.00 94.88 120 ASN A CA 1
ATOM 916 C C . ASN A 1 120 ? 11.999 -9.948 -11.448 1.00 94.88 120 ASN A C 1
ATOM 918 O O . ASN A 1 120 ? 11.229 -10.850 -11.764 1.00 94.88 120 ASN A O 1
ATOM 922 N N . GLY A 1 121 ? 12.916 -9.471 -12.295 1.00 94.06 121 GLY A N 1
ATOM 923 C CA . GLY A 1 121 ? 13.118 -9.999 -13.650 1.00 94.06 121 GLY A CA 1
ATOM 924 C C . GLY A 1 121 ? 12.116 -9.506 -14.699 1.00 94.06 121 GLY A C 1
ATOM 925 O O . GLY A 1 121 ? 12.238 -9.880 -15.860 1.00 94.06 121 GLY A O 1
ATOM 926 N N . ALA A 1 122 ? 11.169 -8.641 -14.329 1.00 95.62 122 ALA A N 1
ATOM 927 C CA . ALA A 1 122 ? 10.253 -7.987 -15.254 1.00 95.62 122 ALA A CA 1
ATOM 928 C C . ALA A 1 122 ? 10.603 -6.503 -15.422 1.00 95.62 122 ALA A C 1
ATOM 930 O O . ALA A 1 122 ? 10.879 -5.795 -14.450 1.00 95.62 122 ALA A O 1
ATOM 931 N N . VAL A 1 123 ? 10.558 -6.015 -16.662 1.00 95.31 123 VAL A N 1
ATOM 932 C CA . VAL A 1 123 ? 10.655 -4.581 -16.947 1.00 95.31 123 VAL A CA 1
ATOM 933 C C . VAL A 1 123 ? 9.305 -3.937 -16.637 1.00 95.31 123 VAL A C 1
ATOM 935 O O . VAL A 1 123 ? 8.287 -4.297 -17.222 1.00 95.31 123 VAL A O 1
ATOM 938 N N . SER A 1 124 ? 9.310 -2.975 -15.721 1.00 94.56 124 SER A N 1
ATOM 939 C CA . SER A 1 124 ? 8.162 -2.154 -15.350 1.00 94.56 124 SER A CA 1
ATOM 940 C C . SER A 1 124 ? 8.410 -0.707 -15.750 1.00 94.56 124 SER A C 1
ATOM 942 O O . SER A 1 124 ? 9.537 -0.215 -15.685 1.00 94.56 124 SER A O 1
ATOM 944 N N . SER A 1 125 ? 7.347 0.016 -16.090 1.00 90.81 125 SER A N 1
ATOM 945 C CA . SER A 1 125 ? 7.417 1.466 -16.263 1.00 90.81 125 SER A CA 1
ATOM 946 C C . SER A 1 125 ? 7.935 2.128 -14.990 1.00 90.81 125 SER A C 1
ATOM 948 O O . SER A 1 125 ? 7.552 1.751 -13.877 1.00 90.81 125 SER A O 1
ATOM 950 N N . ARG A 1 126 ? 8.803 3.124 -15.154 1.00 88.31 126 ARG A N 1
ATOM 951 C CA . ARG A 1 126 ? 9.288 3.934 -14.043 1.00 88.31 126 ARG A CA 1
ATOM 952 C C . ARG A 1 126 ? 8.156 4.861 -13.581 1.00 88.31 126 ARG A C 1
ATOM 954 O O . ARG A 1 126 ? 7.543 5.528 -14.420 1.00 88.31 126 ARG A O 1
ATOM 961 N N . PRO A 1 127 ? 7.872 4.938 -12.271 1.00 81.75 127 PRO A N 1
ATOM 962 C CA . PRO A 1 127 ? 6.961 5.937 -11.734 1.00 81.75 127 PRO A CA 1
ATOM 963 C C . PRO A 1 127 ? 7.425 7.340 -12.138 1.00 81.75 127 PRO A C 1
ATOM 965 O O . PRO A 1 127 ? 8.599 7.693 -11.986 1.00 81.75 127 PRO A O 1
ATOM 968 N N . ARG A 1 128 ? 6.515 8.122 -12.726 1.00 77.81 128 ARG A N 1
ATOM 969 C CA . ARG A 1 128 ? 6.831 9.484 -13.168 1.00 77.81 128 ARG A CA 1
ATOM 970 C C . ARG A 1 128 ? 7.187 10.337 -11.959 1.00 77.81 128 ARG A C 1
ATOM 972 O O . ARG A 1 128 ? 6.599 10.165 -10.897 1.00 77.81 128 ARG A O 1
ATOM 979 N N . CYS A 1 129 ? 8.102 11.283 -12.154 1.00 76.56 129 CYS A N 1
ATOM 980 C CA . CYS A 1 129 ? 8.470 12.259 -11.126 1.00 76.56 129 CYS A CA 1
ATOM 981 C C . CYS A 1 129 ? 9.094 11.663 -9.860 1.00 76.56 129 CYS A C 1
ATOM 983 O O . CYS A 1 129 ? 9.070 12.288 -8.805 1.00 76.56 129 CYS A O 1
ATOM 985 N N . THR A 1 130 ? 9.679 10.471 -9.965 1.00 80.75 130 THR A N 1
ATOM 986 C CA . THR A 1 130 ? 10.284 9.779 -8.830 1.00 80.75 130 THR A CA 1
ATOM 987 C C . THR A 1 130 ? 11.803 9.762 -8.958 1.00 80.75 130 THR A C 1
ATOM 989 O O . THR A 1 130 ? 12.370 9.367 -9.988 1.00 80.75 130 THR A O 1
ATOM 992 N N . SER A 1 131 ? 12.466 10.187 -7.883 1.00 84.38 131 SER A N 1
ATOM 993 C CA . SER A 1 131 ? 13.919 10.123 -7.746 1.00 84.38 131 SER A CA 1
ATOM 994 C C . SER A 1 131 ? 14.413 8.668 -7.807 1.00 84.38 131 SER A C 1
ATOM 996 O O . SER A 1 131 ? 13.652 7.723 -7.592 1.00 84.38 131 SER A O 1
ATOM 998 N N . ASP A 1 132 ? 15.697 8.450 -8.092 1.00 85.56 132 ASP A N 1
ATOM 999 C CA . ASP A 1 132 ? 16.263 7.090 -8.081 1.00 85.56 132 ASP A CA 1
ATOM 1000 C C . ASP A 1 132 ? 16.213 6.447 -6.686 1.00 85.56 132 ASP A C 1
ATOM 1002 O O . ASP A 1 132 ? 16.028 5.237 -6.568 1.00 85.56 132 ASP A O 1
ATOM 1006 N N . ILE A 1 133 ? 16.284 7.249 -5.617 1.00 87.75 133 ILE A N 1
ATOM 1007 C CA . ILE A 1 133 ? 16.201 6.749 -4.239 1.00 87.75 133 ILE A CA 1
ATOM 1008 C C . ILE A 1 133 ? 14.773 6.353 -3.838 1.00 87.75 133 ILE A C 1
ATOM 1010 O O . ILE A 1 133 ? 14.598 5.434 -3.031 1.00 87.75 133 ILE A O 1
ATOM 1014 N N . ASP A 1 134 ? 13.756 6.980 -4.433 1.00 91.00 134 ASP A N 1
ATOM 1015 C CA . ASP A 1 134 ? 12.345 6.709 -4.149 1.00 91.00 134 ASP A CA 1
ATOM 1016 C C . ASP A 1 134 ? 11.743 5.618 -5.037 1.00 91.00 134 ASP A C 1
ATOM 1018 O O . ASP A 1 134 ? 10.646 5.140 -4.761 1.00 91.00 134 ASP A O 1
ATOM 1022 N N . GLN A 1 135 ? 12.474 5.111 -6.026 1.00 90.88 135 GLN A N 1
ATOM 1023 C CA . GLN A 1 135 ? 12.046 3.930 -6.773 1.00 90.88 135 GLN A CA 1
ATOM 1024 C C . GLN A 1 135 ? 12.085 2.671 -5.904 1.00 90.88 135 GLN A C 1
ATOM 1026 O O . GLN A 1 135 ? 13.076 2.361 -5.234 1.00 90.88 135 GLN A O 1
ATOM 1031 N N . GLY A 1 136 ? 10.983 1.933 -5.900 1.00 92.94 136 GLY A N 1
ATOM 1032 C CA . GLY A 1 136 ? 10.845 0.638 -5.251 1.00 92.94 136 GLY A CA 1
ATOM 1033 C C . GLY A 1 136 ? 10.223 -0.391 -6.182 1.00 92.94 136 GLY A C 1
ATOM 1034 O O . GLY A 1 136 ? 9.667 -0.049 -7.221 1.00 92.94 136 GLY A O 1
ATOM 1035 N N . CYS A 1 137 ? 10.300 -1.655 -5.776 1.00 95.44 137 CYS A N 1
ATOM 1036 C CA . CYS A 1 137 ? 9.635 -2.762 -6.451 1.00 95.44 137 CYS A CA 1
ATOM 1037 C C . CYS A 1 137 ? 8.628 -3.418 -5.508 1.00 95.44 137 CYS A C 1
ATOM 1039 O O . CYS A 1 137 ? 8.928 -3.673 -4.341 1.00 95.44 137 CYS A O 1
ATOM 1041 N N . CYS A 1 138 ? 7.441 -3.701 -6.029 1.00 96.44 138 CYS A N 1
ATOM 1042 C CA . CYS A 1 138 ? 6.391 -4.467 -5.382 1.00 96.44 138 CYS A CA 1
ATOM 1043 C C . CYS A 1 138 ? 6.088 -5.674 -6.267 1.00 96.44 138 CYS A C 1
ATOM 1045 O O . CYS A 1 138 ? 5.371 -5.573 -7.262 1.00 96.44 138 CYS A O 1
ATOM 1047 N N . GLY A 1 139 ? 6.730 -6.805 -5.974 1.00 95.50 139 GLY A N 1
ATOM 1048 C CA . GLY A 1 139 ? 6.771 -7.910 -6.928 1.00 95.50 139 GLY A CA 1
ATOM 1049 C C . GLY A 1 139 ? 7.475 -7.482 -8.221 1.00 95.50 139 GLY A C 1
ATOM 1050 O O . GLY A 1 139 ? 8.593 -6.970 -8.182 1.00 95.50 139 GLY A O 1
ATOM 1051 N N . SER A 1 140 ? 6.810 -7.675 -9.358 1.00 95.38 140 SER A N 1
ATOM 1052 C CA . SER A 1 140 ? 7.285 -7.262 -10.684 1.00 95.38 140 SER A CA 1
ATOM 1053 C C . SER A 1 140 ? 6.978 -5.802 -11.040 1.00 95.38 140 SER A C 1
ATOM 1055 O O . SER A 1 140 ? 7.405 -5.337 -12.094 1.00 95.38 140 SER A O 1
ATOM 1057 N N . ALA A 1 141 ? 6.254 -5.067 -10.191 1.00 94.00 141 ALA A N 1
ATOM 1058 C CA . ALA A 1 141 ? 5.843 -3.694 -10.467 1.00 94.00 141 ALA A CA 1
ATOM 1059 C C . ALA A 1 141 ? 6.774 -2.674 -9.799 1.00 94.00 141 ALA A C 1
ATOM 1061 O O . ALA A 1 141 ? 7.015 -2.727 -8.592 1.00 94.00 141 ALA A O 1
ATOM 1062 N N . GLY A 1 142 ? 7.258 -1.708 -10.575 1.00 94.38 142 GLY A N 1
ATOM 1063 C CA . GLY A 1 142 ? 7.936 -0.522 -10.060 1.00 94.38 142 GLY A CA 1
ATOM 1064 C C . GLY A 1 142 ? 6.937 0.453 -9.437 1.00 94.38 142 GLY A C 1
ATOM 1065 O O . GLY A 1 142 ? 5.859 0.672 -9.984 1.00 94.38 142 GLY A O 1
ATOM 1066 N N . TYR A 1 143 ? 7.284 1.056 -8.303 1.00 94.38 143 TYR A N 1
ATOM 1067 C CA . TYR A 1 143 ? 6.430 2.026 -7.618 1.00 94.38 143 TYR A CA 1
ATOM 1068 C C . TYR A 1 143 ? 7.238 3.116 -6.907 1.00 94.38 143 TYR A C 1
ATOM 1070 O O . TYR A 1 143 ? 8.435 2.972 -6.659 1.00 94.38 143 TYR A O 1
ATOM 1078 N N . ASP A 1 144 ? 6.573 4.227 -6.600 1.00 93.00 144 ASP A N 1
ATOM 1079 C CA . ASP A 1 144 ? 7.164 5.376 -5.917 1.00 93.00 144 ASP A CA 1
ATOM 1080 C C . ASP A 1 144 ? 7.006 5.256 -4.392 1.00 93.00 144 ASP A C 1
ATOM 1082 O O . ASP A 1 144 ? 5.918 5.440 -3.845 1.00 93.00 144 ASP A O 1
ATOM 1086 N N . LYS A 1 145 ? 8.101 4.967 -3.684 1.00 92.4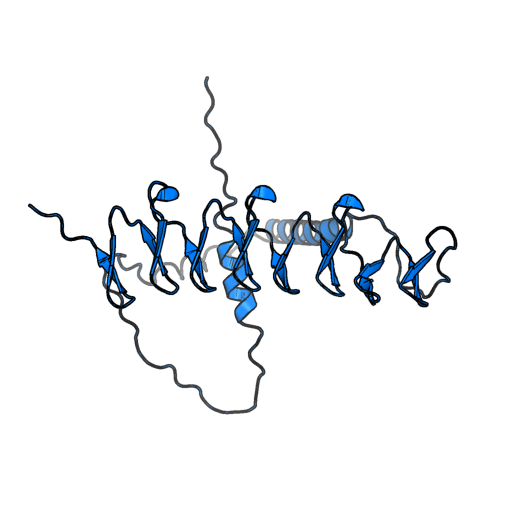4 145 LYS A N 1
ATOM 1087 C CA . LYS A 1 145 ? 8.150 4.826 -2.217 1.00 92.44 145 LYS A CA 1
ATOM 1088 C C . LYS A 1 145 ? 7.883 6.137 -1.477 1.00 92.44 145 LYS A C 1
ATOM 1090 O O . LYS A 1 145 ? 7.615 6.104 -0.271 1.00 92.44 145 LYS A O 1
ATOM 1095 N N . SER A 1 146 ? 7.972 7.283 -2.154 1.00 90.06 146 SER A N 1
ATOM 1096 C CA . SER A 1 146 ? 7.678 8.580 -1.545 1.00 90.06 146 SER A CA 1
ATOM 1097 C C . SER A 1 146 ? 6.178 8.776 -1.317 1.00 90.06 146 SER A C 1
ATOM 1099 O O . SER A 1 146 ? 5.808 9.468 -0.370 1.00 90.06 146 SER A O 1
ATOM 1101 N N . ARG A 1 147 ? 5.323 8.112 -2.111 1.00 90.25 147 ARG A N 1
ATOM 1102 C CA . ARG A 1 147 ? 3.855 8.250 -2.053 1.00 90.25 147 ARG A CA 1
ATOM 1103 C C . ARG A 1 147 ? 3.107 6.952 -1.778 1.00 90.25 147 ARG A C 1
ATOM 1105 O O . ARG A 1 147 ? 1.967 6.995 -1.325 1.00 90.25 147 ARG A O 1
ATOM 1112 N N . PHE A 1 148 ? 3.723 5.807 -2.047 1.00 94.00 148 PHE A N 1
ATOM 1113 C CA . PHE A 1 148 ? 3.071 4.506 -1.959 1.00 94.00 148 PHE A CA 1
ATOM 1114 C C . PHE A 1 148 ? 3.855 3.528 -1.080 1.00 94.00 148 PHE A C 1
ATOM 1116 O O . PHE A 1 148 ? 5.036 3.713 -0.778 1.00 94.00 148 PHE A O 1
ATOM 1123 N N . GLN A 1 149 ? 3.178 2.456 -0.684 1.00 95.31 149 GLN A N 1
ATOM 1124 C CA . GLN A 1 149 ? 3.695 1.348 0.104 1.00 95.31 149 GLN A CA 1
ATOM 1125 C C . GLN A 1 149 ? 3.307 0.033 -0.576 1.00 95.31 149 GLN A C 1
ATOM 1127 O O . GLN A 1 149 ? 2.187 -0.125 -1.052 1.00 95.31 149 GLN A O 1
ATOM 1132 N N . CYS A 1 150 ? 4.227 -0.929 -0.592 1.00 96.50 150 CYS A N 1
ATOM 1133 C CA . CYS A 1 150 ? 3.933 -2.289 -1.026 1.00 96.50 150 CYS A CA 1
ATOM 1134 C C . CYS A 1 150 ? 3.518 -3.145 0.176 1.00 96.50 150 CYS A C 1
ATOM 1136 O O . CYS A 1 150 ? 4.282 -3.255 1.140 1.00 96.50 150 CYS A O 1
ATOM 1138 N N . CYS A 1 151 ? 2.346 -3.771 0.107 1.00 97.06 151 CYS A N 1
ATOM 1139 C CA . CYS A 1 151 ? 1.829 -4.706 1.099 1.00 97.06 151 CYS A CA 1
ATOM 1140 C C . CYS A 1 151 ? 1.424 -6.007 0.401 1.00 97.06 151 CYS A C 1
ATOM 1142 O O . CYS A 1 151 ? 0.501 -6.024 -0.405 1.00 97.06 151 CYS A O 1
ATOM 1144 N N . GLN A 1 152 ? 2.144 -7.099 0.679 1.00 95.81 152 GLN A N 1
ATOM 1145 C CA . GLN A 1 152 ? 1.887 -8.423 0.083 1.00 95.81 152 GLN A CA 1
ATOM 1146 C C . GLN A 1 152 ? 1.770 -8.408 -1.457 1.00 95.81 152 GLN A C 1
ATOM 1148 O O . GLN A 1 152 ? 0.943 -9.103 -2.037 1.00 95.81 152 GLN A O 1
ATOM 1153 N N . GLY A 1 153 ? 2.601 -7.604 -2.131 1.00 95.12 153 GLY A N 1
ATOM 1154 C CA . GLY A 1 153 ? 2.591 -7.492 -3.594 1.00 95.12 153 GLY A CA 1
ATOM 1155 C C . GLY A 1 153 ? 1.558 -6.511 -4.158 1.00 95.12 153 GLY A C 1
ATOM 1156 O O . GLY A 1 153 ? 1.526 -6.311 -5.368 1.00 95.12 153 GLY A O 1
ATOM 1157 N N . VAL A 1 154 ? 0.762 -5.858 -3.308 1.00 95.81 154 VAL A N 1
ATOM 1158 C CA . VAL A 1 154 ? -0.173 -4.798 -3.702 1.00 95.81 154 VAL A CA 1
ATOM 1159 C C . VAL A 1 154 ? 0.420 -3.437 -3.353 1.00 95.81 154 VAL A C 1
ATOM 1161 O O . VAL A 1 154 ? 0.850 -3.205 -2.223 1.00 95.81 154 VAL A O 1
ATOM 1164 N N . VAL A 1 155 ? 0.453 -2.532 -4.330 1.00 95.12 155 VAL A N 1
ATOM 1165 C CA . VAL A 1 155 ? 0.865 -1.137 -4.129 1.00 95.12 155 VAL A CA 1
ATOM 1166 C C . VAL A 1 155 ? -0.352 -0.333 -3.680 1.00 95.12 155 VAL A C 1
ATOM 1168 O O . VAL A 1 155 ? -1.329 -0.232 -4.417 1.00 95.12 155 VAL A O 1
ATOM 1171 N N . GLY A 1 156 ? -0.286 0.243 -2.483 1.00 92.44 156 GLY A N 1
ATOM 1172 C CA . GLY A 1 156 ? -1.306 1.131 -1.925 1.00 92.44 156 GLY A CA 1
ATOM 1173 C C . GLY A 1 156 ? -0.741 2.512 -1.612 1.00 92.44 156 GLY A C 1
ATOM 1174 O O . GLY A 1 156 ? 0.475 2.686 -1.495 1.00 92.44 156 GLY A O 1
ATOM 1175 N N . LEU A 1 157 ? -1.616 3.508 -1.473 1.00 92.38 157 LEU A N 1
ATOM 1176 C CA . LEU A 1 157 ? -1.214 4.838 -1.016 1.00 92.38 157 LEU A CA 1
ATOM 1177 C C . LEU A 1 157 ? -0.626 4.768 0.392 1.00 92.38 157 LEU A C 1
ATOM 1179 O O . LEU A 1 157 ? -1.031 3.966 1.241 1.00 92.38 157 LEU A O 1
ATOM 1183 N N . ARG A 1 158 ? 0.371 5.611 0.625 1.00 91.94 158 ARG A N 1
ATOM 1184 C CA . ARG A 1 158 ? 0.956 5.788 1.941 1.00 91.94 158 ARG A CA 1
ATOM 1185 C C . ARG A 1 158 ? 0.079 6.740 2.752 1.00 91.94 158 ARG A C 1
ATOM 1187 O O . ARG A 1 158 ? -0.267 7.813 2.270 1.00 91.94 158 ARG A O 1
ATOM 1194 N N . HIS A 1 159 ? -0.226 6.367 3.988 1.00 87.38 159 HIS A N 1
ATOM 1195 C CA . HIS A 1 159 ? -0.996 7.191 4.913 1.00 87.38 159 HIS A CA 1
ATOM 1196 C C . HIS A 1 159 ? -0.016 7.747 5.956 1.00 87.38 159 HIS A C 1
ATOM 1198 O O . HIS A 1 159 ? 0.559 6.990 6.735 1.00 87.38 159 HIS A O 1
ATOM 1204 N N . GLY A 1 160 ? 0.280 9.046 5.896 1.00 87.56 160 GLY A N 1
ATOM 1205 C CA . GLY A 1 160 ? 1.216 9.703 6.816 1.00 87.56 160 GLY A CA 1
ATOM 1206 C C . GLY A 1 160 ? 2.719 9.435 6.568 1.00 87.56 160 GLY A C 1
ATOM 1207 O O . GLY A 1 160 ? 3.123 9.009 5.473 1.00 87.56 160 GLY A O 1
ATOM 1208 N N . PRO A 1 161 ? 3.575 9.721 7.572 1.00 90.62 161 PRO A N 1
ATOM 1209 C CA . PRO A 1 161 ? 5.030 9.564 7.497 1.00 90.62 161 PRO A CA 1
ATOM 1210 C C . PRO A 1 161 ? 5.483 8.116 7.285 1.00 90.62 161 PRO A C 1
ATOM 1212 O O . PRO A 1 161 ? 4.854 7.161 7.749 1.00 90.62 161 PRO A O 1
ATOM 1215 N N . ARG A 1 162 ? 6.612 7.925 6.594 1.00 89.06 162 ARG A N 1
ATOM 1216 C CA . ARG A 1 162 ? 7.097 6.598 6.170 1.00 89.06 162 ARG A CA 1
ATOM 1217 C C . ARG A 1 162 ? 7.307 5.637 7.342 1.00 89.06 162 ARG A C 1
ATOM 1219 O O . ARG A 1 162 ? 7.005 4.454 7.227 1.00 89.06 162 ARG A O 1
ATOM 1226 N N . GLU A 1 163 ? 7.799 6.142 8.458 1.00 92.94 163 GLU A N 1
ATOM 1227 C CA . GLU A 1 163 ? 8.073 5.424 9.699 1.00 92.94 163 GLU A CA 1
ATOM 1228 C C . GLU A 1 163 ? 6.809 4.857 10.365 1.00 92.94 163 GLU A C 1
ATOM 1230 O O . GLU A 1 163 ? 6.865 3.801 11.008 1.00 92.94 163 GLU A O 1
ATOM 1235 N N . HIS A 1 164 ? 5.659 5.508 10.164 1.00 94.44 164 HIS A N 1
ATOM 1236 C CA . HIS A 1 164 ? 4.385 5.078 10.733 1.00 94.44 164 HIS A CA 1
ATOM 1237 C C . HIS A 1 164 ? 3.647 4.086 9.839 1.00 94.44 164 HIS A C 1
ATOM 1239 O O . HIS A 1 164 ? 2.777 3.367 10.320 1.00 94.44 164 HIS A O 1
ATOM 1245 N N . ASN A 1 165 ? 3.994 3.985 8.559 1.00 94.25 165 ASN A N 1
ATOM 1246 C CA . ASN A 1 165 ? 3.260 3.117 7.650 1.00 94.25 165 ASN A CA 1
ATOM 1247 C C . ASN A 1 165 ? 3.511 1.638 7.944 1.00 94.25 165 ASN A C 1
ATOM 1249 O O . ASN A 1 165 ? 4.653 1.181 8.055 1.00 94.25 165 ASN A O 1
ATOM 1253 N N . LYS A 1 166 ? 2.421 0.881 8.066 1.00 96.06 166 LYS A N 1
ATOM 1254 C CA . LYS A 1 166 ? 2.412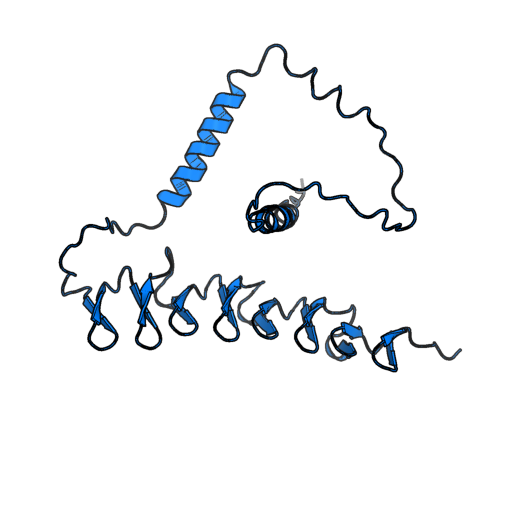 -0.571 8.275 1.00 96.06 166 LYS A CA 1
ATOM 1255 C C . LYS A 1 166 ? 1.427 -1.228 7.315 1.00 96.06 166 LYS A C 1
ATOM 1257 O O . LYS A 1 166 ? 0.612 -0.555 6.694 1.00 96.06 166 LYS A O 1
ATOM 1262 N N . CYS A 1 167 ? 1.512 -2.550 7.202 1.00 97.25 167 CYS A N 1
ATOM 1263 C CA . CYS A 1 167 ? 0.600 -3.348 6.388 1.00 97.25 167 CYS A CA 1
ATOM 1264 C C . CYS A 1 167 ? -0.357 -4.152 7.271 1.00 97.25 167 CYS A C 1
ATOM 1266 O O . CYS A 1 167 ? 0.054 -4.752 8.266 1.00 97.25 167 CYS A O 1
ATOM 1268 N N . CYS A 1 168 ? -1.619 -4.201 6.863 1.00 97.31 168 CYS A N 1
ATOM 1269 C CA . CYS A 1 168 ? -2.649 -5.104 7.353 1.00 97.31 168 CYS A CA 1
ATOM 1270 C C . CYS A 1 168 ? -3.115 -5.949 6.161 1.00 97.31 168 CYS A C 1
ATOM 1272 O O . CYS A 1 168 ? -3.942 -5.518 5.361 1.00 97.31 168 CYS A O 1
ATOM 1274 N N . GLY A 1 169 ? -2.496 -7.118 5.970 1.00 96.31 169 GLY A N 1
ATOM 1275 C CA . GLY A 1 169 ? -2.652 -7.878 4.726 1.00 96.31 169 GLY A CA 1
ATOM 1276 C C . GLY A 1 169 ? -2.101 -7.099 3.527 1.00 96.31 169 GLY A C 1
ATOM 1277 O O . GLY A 1 169 ? -0.935 -6.698 3.534 1.00 96.31 169 GLY A O 1
ATOM 1278 N N . THR A 1 170 ? -2.948 -6.859 2.527 1.00 96.06 170 THR A N 1
ATOM 1279 C CA . THR A 1 170 ? -2.624 -6.093 1.312 1.00 96.06 170 THR A CA 1
ATOM 1280 C C . THR A 1 170 ? -2.829 -4.582 1.464 1.00 96.06 170 THR A C 1
ATOM 1282 O O . THR A 1 170 ? -2.559 -3.839 0.526 1.00 96.06 170 THR A O 1
ATOM 1285 N N . VAL A 1 171 ? -3.319 -4.111 2.617 1.00 95.00 171 VAL A N 1
ATOM 1286 C CA . VAL A 1 171 ? -3.668 -2.700 2.845 1.00 95.00 171 VAL A CA 1
ATOM 1287 C C . VAL A 1 171 ? -2.595 -2.012 3.685 1.00 95.00 171 VAL A C 1
ATOM 1289 O O . VAL A 1 171 ? -2.231 -2.499 4.756 1.00 95.00 171 VAL A O 1
ATOM 1292 N N . SER A 1 172 ? -2.101 -0.865 3.224 1.00 96.06 172 SER A N 1
ATOM 1293 C CA . SER A 1 172 ? -1.231 0.030 3.992 1.00 96.06 172 SER A CA 1
ATOM 1294 C C . SER A 1 172 ? -2.045 0.960 4.893 1.00 96.06 172 SER A C 1
ATOM 1296 O O . SER A 1 172 ? -3.089 1.465 4.493 1.00 96.06 172 SER A O 1
ATOM 1298 N N . PHE A 1 173 ? -1.552 1.242 6.098 1.00 96.31 173 PHE A N 1
ATOM 1299 C CA . PHE A 1 173 ? -2.188 2.177 7.028 1.00 96.31 173 PHE A CA 1
ATOM 1300 C C . PHE A 1 173 ? -1.159 2.934 7.873 1.00 96.31 173 PHE A C 1
ATOM 1302 O O . PHE A 1 173 ? -0.042 2.453 8.091 1.00 96.31 173 PHE A O 1
ATOM 1309 N N . ASP A 1 174 ? -1.563 4.099 8.379 1.00 96.62 174 ASP A N 1
ATOM 1310 C CA . ASP A 1 174 ? -0.783 4.891 9.327 1.00 96.62 174 ASP A CA 1
ATOM 1311 C C . ASP A 1 174 ? -0.930 4.309 10.739 1.00 96.62 174 ASP A C 1
ATOM 1313 O O . ASP A 1 174 ? -1.996 4.367 11.352 1.00 96.62 174 ASP A O 1
ATOM 1317 N N . ASN A 1 175 ? 0.144 3.747 11.285 1.00 96.31 175 ASN A N 1
ATOM 1318 C CA . ASN A 1 175 ? 0.133 3.136 12.608 1.00 96.31 175 ASN A CA 1
ATOM 1319 C C . ASN A 1 175 ? 0.101 4.146 13.763 1.00 96.31 175 ASN A C 1
ATOM 1321 O O . ASN A 1 175 ? 0.011 3.719 14.913 1.00 96.31 175 ASN A O 1
ATOM 1325 N N . SER A 1 176 ? 0.195 5.451 13.502 1.00 95.62 176 SER A N 1
ATOM 1326 C CA . SER A 1 176 ? -0.026 6.484 14.520 1.00 95.62 176 SER A CA 1
ATOM 1327 C C . SER A 1 176 ? -1.512 6.685 14.821 1.00 95.62 176 SER A C 1
ATOM 1329 O O . SER A 1 176 ? -1.861 6.937 15.969 1.00 95.62 176 SER A O 1
ATOM 1331 N N . THR A 1 177 ? -2.383 6.483 13.829 1.00 96.25 177 THR A N 1
ATOM 1332 C CA . THR A 1 177 ? -3.836 6.701 13.939 1.00 96.25 177 THR A CA 1
ATOM 1333 C C . THR A 1 177 ? -4.644 5.411 13.871 1.00 96.25 177 THR A C 1
ATOM 1335 O O . THR A 1 177 ? -5.759 5.361 14.380 1.00 96.25 177 THR A O 1
ATOM 1338 N N . HIS A 1 178 ? -4.090 4.349 13.284 1.00 97.56 178 HIS A N 1
ATOM 1339 C CA . HIS A 1 178 ? -4.775 3.076 13.081 1.00 97.56 178 HIS A CA 1
ATOM 1340 C C . HIS A 1 178 ? -3.961 1.885 13.606 1.00 97.56 178 HIS A C 1
ATOM 1342 O O . HIS A 1 178 ? -2.771 1.979 13.921 1.00 97.56 178 HIS A O 1
ATOM 1348 N N . MET A 1 179 ? -4.620 0.735 13.722 1.00 98.00 179 MET A N 1
ATOM 1349 C CA . MET A 1 179 ? -4.005 -0.551 14.040 1.00 98.00 179 MET A CA 1
ATOM 1350 C C . MET A 1 179 ? -4.676 -1.694 13.276 1.00 98.00 179 MET A C 1
ATOM 1352 O O . MET A 1 179 ? -5.827 -1.597 12.862 1.00 98.00 179 MET A O 1
ATOM 1356 N N . CYS A 1 180 ? -3.956 -2.801 13.105 1.00 98.19 180 CYS A N 1
ATOM 1357 C CA . CYS A 1 180 ? -4.463 -3.980 12.409 1.00 98.19 180 CYS A CA 1
ATOM 1358 C C . CYS A 1 180 ? -4.969 -5.033 13.402 1.00 98.19 180 CYS A C 1
ATOM 1360 O O . CYS A 1 180 ? -4.203 -5.513 14.240 1.00 98.19 180 CYS A O 1
ATOM 1362 N N . CYS A 1 181 ? -6.227 -5.449 13.258 1.00 98.38 181 CYS A N 1
ATOM 1363 C CA . CYS A 1 181 ? -6.831 -6.545 14.008 1.00 98.38 181 CYS A CA 1
ATOM 1364 C C . CYS A 1 181 ? -7.335 -7.613 13.038 1.00 98.38 181 CYS A C 1
ATOM 1366 O O . CYS A 1 181 ? -8.271 -7.387 12.281 1.00 98.38 181 CYS A O 1
ATOM 1368 N N . LYS A 1 182 ? -6.685 -8.785 13.032 1.00 96.06 182 LYS A N 1
ATOM 1369 C CA . LYS A 1 182 ? -7.027 -9.935 12.165 1.00 96.06 182 LYS A CA 1
ATOM 1370 C C . LYS A 1 182 ? -7.303 -9.566 10.693 1.00 96.06 182 LYS A C 1
ATOM 1372 O O . LYS A 1 182 ? -8.231 -10.089 10.087 1.00 96.06 182 LYS A O 1
ATOM 1377 N N . GLY A 1 183 ? -6.487 -8.680 10.121 1.00 95.81 183 GLY A N 1
ATOM 1378 C CA . GLY A 1 183 ? -6.612 -8.260 8.721 1.00 95.81 183 GLY A CA 1
ATOM 1379 C C . GLY A 1 183 ? -7.550 -7.073 8.479 1.00 95.81 183 GLY A C 1
ATOM 1380 O O . GLY A 1 183 ? -7.599 -6.589 7.355 1.00 95.81 183 GLY A O 1
ATOM 1381 N N . ALA A 1 184 ? -8.232 -6.562 9.507 1.00 97.44 184 ALA A N 1
ATOM 1382 C CA . ALA A 1 184 ? -8.998 -5.322 9.433 1.00 97.44 184 ALA A CA 1
ATOM 1383 C C . ALA A 1 184 ? -8.207 -4.145 10.021 1.00 97.44 184 ALA A C 1
ATOM 1385 O O . ALA A 1 184 ? -7.687 -4.217 11.141 1.00 97.44 184 ALA A O 1
ATOM 1386 N N . VAL A 1 185 ? -8.131 -3.049 9.269 1.00 97.88 185 VAL A N 1
ATOM 1387 C CA . VAL A 1 185 ? -7.588 -1.774 9.750 1.00 97.88 185 VAL A CA 1
ATOM 1388 C C . VAL A 1 185 ? -8.665 -1.085 10.581 1.00 97.88 185 VAL A C 1
ATOM 1390 O O . VAL A 1 185 ? -9.780 -0.888 10.112 1.00 97.88 185 VAL A O 1
ATOM 1393 N N . ASN A 1 186 ? -8.329 -0.737 11.817 1.00 98.19 186 ASN A N 1
ATOM 1394 C CA . ASN A 1 186 ? -9.215 -0.063 12.757 1.00 98.19 186 ASN A CA 1
ATOM 1395 C C . ASN A 1 186 ? -8.596 1.268 13.181 1.00 98.19 186 ASN A C 1
ATOM 1397 O O . ASN A 1 186 ? -7.368 1.323 13.322 1.00 98.19 186 ASN A O 1
ATOM 1401 N N . PRO A 1 187 ? -9.404 2.303 13.461 1.00 97.88 187 PRO A N 1
ATOM 1402 C CA . PRO A 1 187 ? -8.930 3.455 14.209 1.00 97.88 187 PRO A CA 1
ATOM 1403 C C . PRO A 1 187 ? -8.336 2.983 15.534 1.00 97.88 187 PRO A C 1
ATOM 1405 O O . PRO A 1 187 ? -8.806 2.012 16.137 1.00 97.88 187 PRO A O 1
ATOM 1408 N N . ARG A 1 188 ? -7.289 3.656 15.996 1.00 97.62 188 ARG A N 1
ATOM 1409 C CA . ARG A 1 188 ? -6.806 3.445 17.353 1.00 97.62 188 ARG A CA 1
ATOM 1410 C C . ARG A 1 188 ? -7.867 3.950 18.334 1.00 97.62 188 ARG A C 1
ATOM 1412 O O . ARG A 1 188 ? -8.327 5.075 18.168 1.00 97.62 188 ARG A O 1
ATOM 1419 N 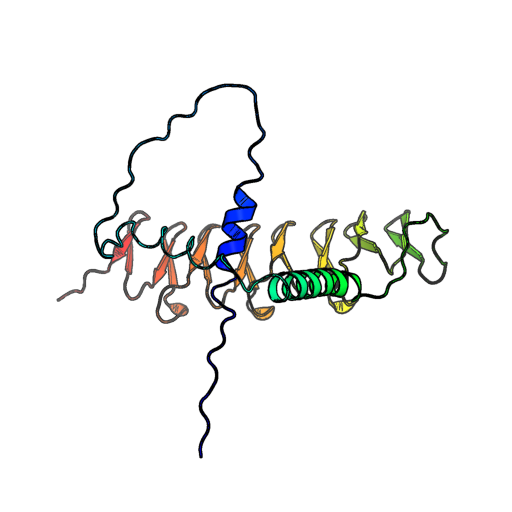N . PRO A 1 189 ? -8.253 3.139 19.332 1.00 97.50 189 PRO A N 1
ATOM 1420 C CA . PRO A 1 189 ? -9.082 3.603 20.436 1.00 97.50 189 PRO A CA 1
ATOM 1421 C C . PRO A 1 189 ? -8.456 4.801 21.158 1.00 97.50 189 PRO A C 1
ATOM 1423 O O . PRO A 1 189 ? -7.248 5.018 21.075 1.00 97.50 189 PRO A O 1
ATOM 1426 N N . ASP A 1 190 ? -9.264 5.542 21.910 1.00 95.12 190 ASP A N 1
ATOM 1427 C CA . ASP A 1 190 ? -8.755 6.620 22.757 1.00 95.12 190 ASP A CA 1
ATOM 1428 C C . ASP A 1 190 ? -7.871 6.073 23.886 1.00 95.12 190 ASP A C 1
ATOM 1430 O O . ASP A 1 190 ? -8.105 4.975 24.396 1.00 95.12 190 ASP A O 1
ATOM 1434 N N . GLY A 1 191 ? -6.903 6.874 24.338 1.00 94.62 191 GLY A N 1
ATOM 1435 C CA . GLY A 1 191 ? -6.025 6.559 25.468 1.00 94.62 191 GLY A CA 1
ATOM 1436 C C . GLY A 1 191 ? -4.636 6.060 25.061 1.00 94.62 191 GLY A C 1
ATOM 1437 O O . GLY A 1 191 ? -4.145 6.334 23.968 1.00 94.62 191 GLY A O 1
ATOM 1438 N N . ASP A 1 192 ? -3.958 5.375 25.985 1.00 95.81 192 ASP A N 1
ATOM 1439 C CA . ASP A 1 192 ? -2.607 4.860 25.752 1.00 95.81 192 ASP A CA 1
ATOM 1440 C C . ASP A 1 192 ? -2.628 3.651 24.801 1.00 95.81 192 ASP A C 1
ATOM 1442 O O . ASP A 1 192 ? -3.311 2.650 25.034 1.00 95.81 192 ASP A O 1
ATOM 1446 N N . HIS A 1 193 ? -1.788 3.709 23.765 1.00 95.38 193 HIS A N 1
ATOM 1447 C CA . HIS A 1 193 ? -1.570 2.632 22.803 1.00 95.38 193 HIS A CA 1
ATOM 1448 C C . HIS A 1 193 ? -1.204 1.289 23.455 1.00 95.38 193 HIS A C 1
ATOM 1450 O O . HIS A 1 193 ? -1.479 0.237 22.868 1.00 95.38 193 HIS A O 1
ATOM 1456 N N . SER A 1 194 ? -0.596 1.295 24.646 1.00 96.50 194 SER A N 1
ATOM 1457 C CA . SER A 1 194 ? -0.258 0.086 25.408 1.00 96.50 194 SER A CA 1
ATOM 1458 C C . SER A 1 194 ? -1.502 -0.727 25.817 1.00 96.50 194 SER A C 1
ATOM 1460 O O . SER A 1 194 ? -1.468 -1.970 25.861 1.00 96.50 194 SER A O 1
ATOM 1462 N N . ASP A 1 195 ? -2.635 -0.046 25.999 1.00 97.38 195 ASP A N 1
ATOM 1463 C CA . ASP A 1 195 ? -3.920 -0.630 26.370 1.00 97.38 195 ASP A CA 1
ATOM 1464 C C . ASP A 1 195 ? -4.764 -1.079 25.170 1.00 97.38 195 ASP A C 1
ATOM 1466 O O . ASP A 1 195 ? -5.757 -1.791 25.347 1.00 97.38 195 ASP A O 1
ATOM 1470 N N . HIS A 1 196 ? -4.359 -0.759 23.941 1.00 97.94 196 HIS A N 1
ATOM 1471 C CA . HIS A 1 196 ? -5.099 -1.165 22.748 1.00 97.94 196 HIS A CA 1
ATOM 1472 C C . HIS A 1 196 ? -4.949 -2.676 22.517 1.00 97.94 196 HIS A C 1
ATOM 1474 O O . HIS A 1 196 ? -3.846 -3.241 22.588 1.00 97.94 196 HIS A O 1
ATOM 1480 N N . LYS A 1 197 ? -6.069 -3.357 22.271 1.00 98.06 197 LYS A N 1
ATOM 1481 C CA . LYS A 1 197 ? -6.166 -4.803 22.031 1.00 98.06 197 LYS A CA 1
ATOM 1482 C C . LYS A 1 197 ? -7.136 -5.080 20.887 1.00 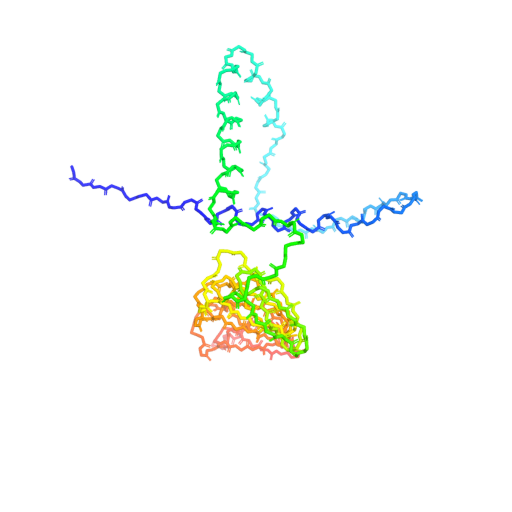98.06 197 LYS A C 1
ATOM 1484 O O . LYS A 1 197 ? -7.912 -4.218 20.495 1.00 98.06 197 LYS A O 1
ATOM 1489 N N . CYS A 1 198 ? -7.090 -6.305 20.373 1.00 98.31 198 CYS A N 1
ATOM 1490 C CA . CYS A 1 198 ? -8.020 -6.772 19.353 1.00 98.31 198 CYS A CA 1
ATOM 1491 C C . CYS A 1 198 ? -9.040 -7.741 19.951 1.00 98.31 198 CYS A C 1
ATOM 1493 O O . CYS A 1 198 ? -8.669 -8.706 20.624 1.00 98.31 198 CYS A O 1
ATOM 1495 N N . CYS A 1 199 ? -10.314 -7.526 19.642 1.00 98.00 199 CYS A N 1
ATOM 1496 C CA . CYS A 1 199 ? -11.393 -8.486 19.806 1.00 98.00 199 CYS A CA 1
ATOM 1497 C C . CYS A 1 199 ? -11.824 -8.937 18.411 1.00 98.00 199 CYS A C 1
ATOM 1499 O O . CYS A 1 199 ? -12.530 -8.239 17.693 1.00 98.00 199 CYS A O 1
ATOM 1501 N N . ARG A 1 200 ? -11.327 -10.098 17.975 1.00 96.75 200 ARG A N 1
ATOM 1502 C CA . ARG A 1 200 ? -11.423 -10.520 16.567 1.00 96.75 200 ARG A CA 1
ATOM 1503 C C . ARG A 1 200 ? -10.842 -9.448 15.629 1.00 96.75 200 ARG A C 1
ATOM 1505 O O . ARG A 1 200 ? -9.642 -9.200 15.706 1.00 96.75 200 ARG A O 1
ATOM 1512 N N . ALA A 1 201 ? -11.658 -8.906 14.732 1.00 97.38 201 ALA A N 1
ATOM 1513 C CA . ALA A 1 201 ? -11.268 -7.896 13.762 1.00 97.38 201 ALA A CA 1
ATOM 1514 C C . ALA A 1 201 ? -11.443 -6.463 14.290 1.00 97.38 201 ALA A C 1
ATOM 1516 O O . ALA A 1 201 ? -11.091 -5.532 13.581 1.00 97.38 201 ALA A O 1
ATOM 1517 N N . GLU A 1 202 ? -11.946 -6.283 15.513 1.00 97.81 202 GLU A N 1
ATOM 1518 C CA . GLU A 1 202 ? -12.222 -4.970 16.101 1.00 97.81 202 GLU A CA 1
ATOM 1519 C C . GLU A 1 202 ? -11.133 -4.569 17.098 1.00 97.81 202 GLU A C 1
ATOM 1521 O O . GLU A 1 202 ? -10.688 -5.390 17.910 1.00 97.81 202 GLU A O 1
ATOM 1526 N N . ALA A 1 203 ? -10.701 -3.310 17.053 1.00 98.25 203 ALA A N 1
ATOM 1527 C CA . ALA A 1 203 ? -9.806 -2.733 18.053 1.00 98.25 203 ALA A CA 1
ATOM 1528 C C . ALA A 1 203 ? -10.595 -2.161 19.239 1.00 98.25 203 ALA A C 1
ATOM 1530 O O . ALA A 1 203 ? -11.637 -1.542 19.056 1.00 98.25 203 ALA A O 1
ATOM 1531 N N . PHE A 1 204 ? -10.080 -2.330 20.458 1.00 98.00 204 PHE A N 1
ATOM 1532 C CA . PHE A 1 204 ? -10.661 -1.744 21.669 1.00 98.00 204 PHE A CA 1
ATOM 1533 C C . PHE A 1 204 ? -9.585 -1.379 22.694 1.00 98.00 204 PHE A C 1
ATOM 1535 O O . PHE A 1 204 ? -8.485 -1.943 22.683 1.00 98.00 204 PHE A O 1
ATOM 1542 N N . ASN A 1 205 ? -9.896 -0.451 23.599 1.00 97.69 205 ASN A N 1
ATOM 1543 C CA . ASN A 1 205 ? -9.023 -0.120 24.720 1.00 97.69 205 ASN A CA 1
ATOM 1544 C C . ASN A 1 205 ? -9.385 -0.991 25.934 1.00 97.69 205 ASN A C 1
ATOM 1546 O O . ASN A 1 205 ? -10.497 -0.929 26.456 1.00 97.69 205 ASN A O 1
ATOM 1550 N N . ARG A 1 206 ? -8.434 -1.786 26.440 1.00 96.44 206 ARG A N 1
ATOM 1551 C CA . ARG A 1 206 ? -8.678 -2.692 27.577 1.00 96.44 206 ARG A CA 1
ATOM 1552 C C . ARG A 1 206 ? -8.956 -1.985 28.907 1.00 96.44 206 ARG A C 1
ATOM 1554 O O . ARG A 1 206 ? -9.345 -2.662 29.864 1.00 96.44 206 ARG A O 1
ATOM 1561 N N . ARG A 1 207 ? -8.685 -0.683 29.003 1.00 95.00 207 ARG A N 1
ATOM 1562 C CA . ARG A 1 207 ? -8.966 0.150 30.174 1.00 95.00 207 ARG A CA 1
ATOM 1563 C C . ARG A 1 207 ? -10.463 0.383 30.335 1.00 95.00 207 ARG A C 1
ATOM 1565 O O . ARG A 1 207 ? -10.951 0.311 31.459 1.00 95.00 207 ARG A O 1
ATOM 1572 N N . TYR A 1 208 ? -11.167 0.609 29.227 1.00 93.75 208 TYR A N 1
ATOM 1573 C CA . TYR A 1 208 ? -12.596 0.934 29.209 1.00 93.75 208 TYR A CA 1
ATOM 1574 C C . TYR A 1 208 ? -13.464 -0.274 28.846 1.00 93.75 208 TYR A C 1
ATOM 1576 O O . TYR A 1 208 ? -14.538 -0.446 29.420 1.00 93.75 208 TYR A O 1
ATOM 1584 N N . ASP A 1 209 ? -12.955 -1.169 27.994 1.00 96.25 209 ASP A N 1
ATOM 1585 C CA . ASP A 1 209 ? -13.724 -2.281 27.435 1.00 96.25 209 ASP A CA 1
ATOM 1586 C C . ASP A 1 209 ? -13.085 -3.655 27.704 1.00 96.25 209 ASP A C 1
ATOM 1588 O O . ASP A 1 209 ? -11.977 -3.806 28.243 1.00 96.25 209 ASP A O 1
ATOM 1592 N N . GLN A 1 210 ? -13.828 -4.703 27.365 1.00 95.81 210 GLN A N 1
ATOM 1593 C CA . GLN A 1 210 ? -13.401 -6.095 27.414 1.00 95.81 210 GLN A CA 1
ATOM 1594 C C . GLN A 1 210 ? -13.962 -6.879 26.224 1.00 95.81 210 GLN A C 1
ATOM 1596 O O . GLN A 1 210 ? -15.050 -6.598 25.733 1.00 95.81 210 GLN A O 1
ATOM 1601 N N . CYS A 1 211 ? -13.229 -7.903 25.791 1.00 97.25 211 CYS A N 1
ATOM 1602 C CA . CYS A 1 211 ? -13.676 -8.824 24.750 1.00 97.25 211 CYS A CA 1
ATOM 1603 C C . CYS A 1 211 ? -14.299 -10.063 25.399 1.00 97.25 211 CYS A C 1
ATOM 1605 O O . CYS A 1 211 ? -13.595 -10.804 26.090 1.00 97.25 211 CYS A O 1
ATOM 1607 N N . LYS A 1 212 ? -15.592 -10.308 25.169 1.00 97.19 212 LYS A N 1
ATOM 1608 C CA . LYS A 1 212 ? -16.293 -11.512 25.636 1.00 97.19 212 LYS A CA 1
ATOM 1609 C C . LYS A 1 212 ? -16.973 -12.194 24.456 1.00 97.19 212 LYS A C 1
ATOM 1611 O O . LYS A 1 212 ? -17.702 -11.553 23.712 1.00 97.19 212 LYS A O 1
ATOM 1616 N N . ASP A 1 213 ? -16.661 -13.471 24.243 1.00 95.75 213 ASP A N 1
ATOM 1617 C CA . ASP A 1 213 ? -17.192 -14.286 23.137 1.00 95.75 213 ASP A CA 1
ATOM 1618 C C . ASP A 1 213 ? -16.984 -13.671 21.733 1.00 95.75 213 ASP A C 1
ATOM 1620 O O . ASP A 1 213 ? -17.636 -14.024 20.749 1.00 95.75 213 ASP A O 1
ATOM 1624 N N . GLY A 1 214 ? -15.985 -12.787 21.612 1.00 94.94 214 GLY A N 1
ATOM 1625 C CA . GLY A 1 214 ? -15.659 -12.075 20.379 1.00 94.94 214 GLY A CA 1
ATOM 1626 C C . GLY A 1 214 ? -16.439 -10.785 20.146 1.00 94.94 214 GLY A C 1
ATOM 1627 O O . GLY A 1 214 ? -16.383 -10.278 19.031 1.00 94.94 214 GLY A O 1
ATOM 1628 N N . ILE A 1 215 ? -17.132 -10.282 21.167 1.00 95.81 215 ILE A N 1
ATOM 1629 C CA . ILE A 1 215 ? -17.846 -9.007 21.166 1.00 95.81 215 ILE A CA 1
ATOM 1630 C C . ILE A 1 215 ? -17.141 -8.058 22.141 1.00 95.81 215 ILE A C 1
ATOM 1632 O O . ILE A 1 215 ? -16.811 -8.450 23.268 1.00 95.81 215 ILE A O 1
ATOM 1636 N N . VAL A 1 216 ? -16.899 -6.820 21.710 1.00 96.88 216 VAL A N 1
ATOM 1637 C CA . VAL A 1 216 ? -16.409 -5.747 22.583 1.00 96.88 216 VAL A CA 1
ATOM 1638 C C . VAL A 1 216 ? -17.569 -5.243 23.436 1.00 96.88 216 VAL A C 1
ATOM 1640 O O . VAL A 1 216 ? -18.623 -4.880 22.920 1.00 96.88 216 VAL A O 1
ATOM 1643 N N . MET A 1 217 ? -17.389 -5.234 24.753 1.00 95.56 217 MET A N 1
ATOM 1644 C CA . MET A 1 217 ? -18.373 -4.718 25.700 1.00 95.56 217 MET A CA 1
ATOM 1645 C C . MET A 1 217 ? -17.692 -3.806 26.716 1.00 95.56 217 MET A C 1
ATOM 1647 O O . MET A 1 217 ? -16.579 -4.100 27.157 1.00 95.56 217 MET A O 1
ATOM 1651 N N . VAL A 1 218 ? -18.387 -2.748 27.136 1.00 93.75 218 VAL A N 1
ATOM 1652 C CA . VAL A 1 218 ? -17.914 -1.844 28.193 1.00 93.75 218 VAL A CA 1
ATOM 1653 C C . VAL A 1 218 ? -17.683 -2.636 29.480 1.00 93.75 218 VAL A C 1
ATOM 1655 O O . VAL A 1 218 ? -18.468 -3.523 29.836 1.00 93.75 218 VAL A O 1
ATOM 1658 N N . ARG A 1 219 ? -16.587 -2.348 30.187 1.00 90.06 219 ARG A N 1
ATOM 1659 C CA . ARG A 1 219 ? -16.317 -2.975 31.486 1.00 90.06 219 ARG A CA 1
ATOM 1660 C C . ARG A 1 219 ? -17.362 -2.517 32.496 1.00 90.06 219 ARG A C 1
ATOM 1662 O O . ARG A 1 219 ? -17.613 -1.325 32.642 1.00 90.06 219 ARG A O 1
ATOM 1669 N N . ALA A 1 220 ? -17.921 -3.462 33.247 1.00 77.62 220 ALA A N 1
ATOM 1670 C CA . ALA A 1 220 ? -18.696 -3.118 34.429 1.00 77.62 220 ALA A CA 1
ATOM 1671 C C . ALA A 1 220 ? -17.747 -2.474 35.448 1.00 77.62 220 ALA A C 1
ATOM 1673 O O . ALA A 1 220 ? -16.802 -3.115 35.910 1.00 77.62 220 ALA A O 1
ATOM 1674 N N . THR A 1 221 ? -17.968 -1.203 35.776 1.00 72.94 221 THR A N 1
ATOM 1675 C CA . THR A 1 221 ? -17.329 -0.583 36.935 1.00 72.94 221 THR A CA 1
ATOM 1676 C C . THR A 1 221 ? -17.850 -1.294 38.175 1.00 72.94 221 THR A C 1
ATOM 1678 O O . THR A 1 221 ? -19.045 -1.214 38.464 1.00 72.94 221 THR A O 1
ATOM 1681 N N . THR A 1 222 ? -16.987 -2.013 38.889 1.00 60.47 222 THR A N 1
ATOM 1682 C CA . THR A 1 222 ? -17.301 -2.464 40.245 1.00 60.47 222 THR A CA 1
ATOM 1683 C C . THR A 1 222 ? -17.524 -1.207 41.087 1.00 60.47 222 THR A C 1
ATOM 1685 O O . THR A 1 222 ? -16.599 -0.405 41.225 1.00 60.47 222 THR A O 1
ATOM 1688 N N . GLN A 1 223 ? -18.765 -0.992 41.533 1.00 40.03 223 GLN A N 1
ATOM 1689 C CA . GLN A 1 223 ? -19.110 0.013 42.543 1.00 40.03 223 GLN A CA 1
ATOM 1690 C C . GLN A 1 223 ? -18.638 -0.446 43.920 1.00 40.03 223 GLN A C 1
ATOM 1692 O O . GLN A 1 223 ? -18.661 -1.677 44.158 1.00 40.03 223 GLN A O 1
#

InterPro domains:
  IPR055284 Galaxin-like [PTHR34490] (74-170)
  IPR056601 Galaxin-like repeats domain [PF24748] (93-213)

Secondary structure (DSSP, 8-state):
--PPPPPP--SSSSTTHHHHHTTTT----S----PPPP-------S----TTTTTTTTSS-SSS-HHHHHHHHHHHHHHHHHHHHSS--------PPPPTTTEEEETTEEEETTTEEEETTEEEEPPTT--TTTEEEETTEEEETTTEEEETTEEEE--S-TTTEEEETTEEEETTTEEEETTEEEEPPSS-GGGEEEETTEEEETTTEEEETTEEEEPP---

Sequence (223 aa):
MPMDKGVDVTEELIQWHDLLFQSQSMQVSSGNKIQFPKAFTVSHRYKRIDAEMISNSISYTRQENMSIITSILAIGVLVAAVDSAVCSSNGSASVKEIDSAKRKYCGEVAYDKDISVCCNGAVSSRPRCTSDIDQGCCGSAGYDKSRFQCCQGVVGLRHGPREHNKCCGTVSFDNSTHMCCKGAVNPRPDGDHSDHKCCRAEAFNRRYDQCKDGIVMVRATTQ

Radius of gyration: 26.27 Å; chains: 1; bounding box: 61×59×74 Å

Organism: Capitella teleta (NCBI:txid283909)

=== Feature glossary ===
Legend for the data blocks above and below:

— What the protein is —

The amino-acid sequence is the protein's primary structure: the linear order of residues from the N-terminus to the C-terminus, written in one-letter code. Everything else here — the 3D coordinates, the secondary structure, the domain annotations — is ultimately a consequence of this string.

Database cross-references. InterPro integrates a dozen domain/family signature databases into unified entries with residue-range hits. GO terms attach function/process/location labels with evidence codes. CATH codes position the fold in a four-level structural taxonomy. Organism is the NCBI-taxonomy species name.

— Where its atoms are —

The mmCIF block holds the 3D Cartesian coordinates of each backbone atom (N, Cα, C, O) in ångströms. mmCIF is the PDB's canonical archive format — a tagged-loop text representation of the atomic model.

The six renders are orthographic views along the three Cartesian axes in both directions. Representation (cartoon, sticks, or surface) and color scheme (sequence-rainbow or by-chain) vary across proteins so the training set covers all the common visualization conventions.

— Local backbone conformation —

Secondary structure is the local, repeating backbone conformation. DSSP classifies it into eight states by reading the hydrogen-bond network: three helix types (H, G, I), two β types (E, B), two non-regular types (T, S), and unstructured coil (-).

SS3 is a coarse helix/strand/coil call (letters a/b/c) made by the P-SEA algorithm from inter-Cα distances and dihedrals. It is less detailed than DSSP but needs only Cα positions.

Backbone dihedral angles. Every residue except chain termini has a φ (preceding-C → N → Cα → C) and a ψ (N → Cα → C → next-N). They are reported in degrees following the IUPAC sign convention. Secondary structure is essentially a statement about which (φ, ψ) basin each residue occupies.

— Global shape and packing —

The geometric summary reports three shape descriptors. Rg (radius of gyration) measures how spread out the Cα atoms are about their centre of mass; compact globular proteins have small Rg, elongated or unfolded ones large. Cα contacts (<8 Å, |i−j|>4) count long-range residue pairs in spatial proximity — high for tightly packed folds, near zero for rods or random coil. The bounding-box extents give the protein's footprint along x, y, z in Å.

Solvent accessibility: the surface area of each residue that a 1.4 Å water probe can touch, in Å². When only backbone atoms are present the absolute values are lower than full-atom SASA (side chains contribute most of the area) and are flagged as backbone-only.

Plot images: a contact map (which residues are close in 3D, as an N×N binary image), a Ramachandran scatter (backbone torsion angles, revealing secondary-structure composition at a glance), and — for AlphaFold structures — a PAE heatmap (pairwise prediction confidence).

— Structural neighborhood —

Foldseek's 3Di representation compresses backbone geometry into a per-residue letter drawn from a learned twenty-state alphabet. It captures the tertiary interaction pattern around each residue — which residues are packed against it in space, regardless of where they are in sequence.

Structural nearest neighbors (via Foldseek easy-search vs the PDB). Reported per hit: target PDB id, E-value, and alignment TM-score. A TM-score above ~0.5 is the conventional threshold for 'same fold'.

— Confidence and disorder —

pLDDT (predicted Local Distance Difference Test) is AlphaFold's per-residue confidence score, ranging from 0 to 100. Values above 90 indicate high confidence (typically well-packed cores); 70–90 is confident; 50–70 low confidence; below 50 usually means the region is disordered or the prediction is unreliable there. AlphaFold stores pLDDT in the mmCIF B-factor column.

For experimental (PDB) structures, the B-factor (temperature factor) quantifies the positional spread of each atom in the crystal — a combination of thermal vibration and static disorder — in units of Å². High B-factors mark flexible loops or poorly resolved regions; low B-factors mark the rigid, well-ordered core.

Predicted Aligned Error (PAE) is an AlphaFold confidence matrix: entry (i, j) is the expected error in the position of residue j, in ångströms, when the prediction is superimposed on the true structure at residue i. Low PAE within a block of residues means that block is internally rigid and well-predicted; high PAE between two blocks means their relative placement is uncertain even if each block individually is confident.